Protein AF-A0A5C6ZMQ2-F1 (afdb_monomer)

Mean predicted aligned error: 4.42 Å

Foldseek 3Di:
DPQAADDEEEDDVVCLVVLLVDDDRNYAYEYACVVVLDPDDDVVVSLLSSLVRHAYEHEYQAQQLLDQDAGDPSVLLSVLVSCVRSVHPAYEYENAHQDDPPDGDSDRDDRAADPVSLVSSLVNLLVSCVSNVHAHAYEDAADQDDDDHPDDSQRSRVVSCVRNVHAHEYELQSLVQNCQNVVNDSVVVVVSHDPVRHPHYHFADWDADPPVVSVHTGPDRPDDGD

Radius of gyration: 17.6 Å; Cα contacts (8 Å, |Δi|>4): 394; chains: 1; bounding box: 46×37×46 Å

Sequence (226 aa):
MTRALGAGLGFKPEFAEDALAARDPGLWFEVHPENYLVAGGPRLALLETLRASHPLSLHGVSASLGGAAPPDADHLRRLAALVDRVAPALVSERPGWSRAGAAYAPDLLPVPRTTEALRGVVANVSRLQDALRRPVAIENPSHYLRLDHAWGEVDFLHELVRRSGCGLLVDVNNVFVSASNLGLDAAAWIDAIDGDAVMEIHVAGHRPDADPSTGLLIDSHDAPVA

Solvent-accessible surface area (backbone atoms only — not comparable to full-atom values): 12760 Å² total; per-residue (Å²): 131,85,75,65,81,59,65,66,43,80,63,53,79,92,47,44,68,59,64,68,66,61,77,63,86,30,48,31,34,33,37,55,48,78,86,52,68,58,99,64,56,72,71,43,53,48,50,51,55,42,45,75,78,29,54,30,32,34,46,37,74,68,61,17,30,50,24,95,60,75,54,55,66,68,57,47,52,42,50,28,53,49,45,71,71,57,61,48,78,43,41,35,34,42,51,32,33,26,61,62,91,91,47,72,39,91,59,71,49,84,71,56,43,32,77,67,48,50,56,42,30,31,54,29,50,39,54,50,26,62,59,57,71,44,75,38,21,42,38,57,73,64,45,90,71,93,72,82,56,81,44,58,68,61,62,47,53,53,54,40,29,73,73,46,64,35,37,24,26,47,34,53,41,25,43,46,34,22,15,68,54,66,74,50,62,44,65,65,52,60,74,63,50,62,70,90,46,49,76,43,75,45,80,37,12,58,40,72,41,93,57,72,90,73,70,36,55,39,93,62,68,79,42,70,70,121

pLDDT: mean 91.96, std 10.98, range [37.56, 98.56]

Secondary structure (DSSP, 8-state):
--PPP--EEE--GGGHHHHHH---TT-EEEE-GGGG-SS-SHHHHHHHHHHHHS-EEEEES-S-TTSSSPPPHHHHHHHHHHHHHH--SEEEE-----EETTEE-SS-PPPP--HHHHHHHHHHHHHHHHHHTS--EEEPPP--S----SS-HHHHHHHHHHHH--EEEEEHHHHHHHHHHHT--HHHHHHHS-GGGEEEEE----EE-SSTTS-PEE--S-S---

Structure (mmCIF, N/CA/C/O backbone):
data_AF-A0A5C6ZMQ2-F1
#
_entry.id   AF-A0A5C6ZMQ2-F1
#
loop_
_atom_site.group_PDB
_atom_site.id
_atom_site.type_symbol
_atom_site.label_atom_id
_atom_site.label_alt_id
_atom_site.label_comp_id
_atom_site.label_asym_id
_atom_site.label_entity_id
_atom_site.label_seq_id
_atom_site.pdbx_PDB_ins_code
_atom_site.Cartn_x
_atom_site.Cartn_y
_atom_site.Cartn_z
_atom_site.occupancy
_atom_site.B_iso_or_equiv
_atom_site.auth_seq_id
_atom_site.auth_comp_id
_atom_site.auth_asym_id
_atom_site.auth_atom_id
_atom_site.pdbx_PDB_model_num
ATOM 1 N N . MET A 1 1 ? -20.941 -7.181 14.973 1.00 37.56 1 MET A N 1
ATOM 2 C CA . MET A 1 1 ? -21.326 -7.138 13.548 1.00 37.56 1 MET A CA 1
ATOM 3 C C . MET A 1 1 ? -20.190 -6.467 12.803 1.00 37.56 1 MET A C 1
ATOM 5 O O . MET A 1 1 ? -19.941 -5.295 13.049 1.00 37.56 1 MET A O 1
ATOM 9 N N . THR A 1 2 ? -19.433 -7.207 11.999 1.00 49.84 2 THR A N 1
ATOM 10 C CA . THR A 1 2 ? -18.455 -6.620 11.077 1.00 49.84 2 THR A CA 1
ATOM 11 C C . THR A 1 2 ? -19.233 -5.806 10.045 1.00 49.84 2 THR A C 1
ATOM 13 O O . THR A 1 2 ? -20.049 -6.356 9.311 1.00 49.84 2 THR A O 1
ATOM 16 N N . ARG A 1 3 ? -19.070 -4.477 10.050 1.00 62.47 3 ARG A N 1
ATOM 17 C CA . ARG A 1 3 ? -19.570 -3.628 8.959 1.00 62.47 3 ARG A CA 1
ATOM 18 C C . ARG A 1 3 ? -18.860 -4.076 7.680 1.00 62.47 3 ARG A C 1
ATOM 20 O O . ARG A 1 3 ? -17.638 -4.198 7.698 1.00 62.47 3 ARG A O 1
ATOM 27 N N . ALA A 1 4 ? -19.612 -4.332 6.612 1.00 84.44 4 ALA A N 1
ATOM 28 C CA . ALA A 1 4 ? -19.021 -4.531 5.293 1.00 84.44 4 ALA A CA 1
ATOM 29 C C . ALA A 1 4 ? -18.260 -3.253 4.905 1.00 84.44 4 ALA A C 1
ATOM 31 O O . ALA A 1 4 ? -18.812 -2.157 5.041 1.00 84.44 4 ALA A O 1
ATOM 32 N N . LEU A 1 5 ? -16.996 -3.391 4.503 1.00 92.38 5 LEU A N 1
ATOM 33 C CA . LEU A 1 5 ? -16.210 -2.276 3.978 1.00 92.38 5 LEU A CA 1
ATOM 34 C C . LEU A 1 5 ? -16.750 -1.904 2.593 1.00 92.38 5 LEU A C 1
ATOM 36 O O . LEU A 1 5 ? -17.039 -2.786 1.786 1.00 92.38 5 LEU A O 1
ATOM 40 N N . GLY A 1 6 ? -16.922 -0.607 2.359 1.00 95.62 6 GLY A N 1
ATOM 41 C CA . GLY A 1 6 ? -17.258 -0.027 1.063 1.00 95.62 6 GLY A CA 1
ATOM 42 C C . GLY A 1 6 ? -16.087 0.806 0.551 1.00 95.62 6 GLY A C 1
ATOM 43 O O . GLY A 1 6 ? -14.955 0.331 0.517 1.00 95.62 6 GLY A O 1
ATOM 44 N N . ALA A 1 7 ? -16.351 2.062 0.194 1.00 95.75 7 ALA A N 1
ATOM 45 C CA . ALA A 1 7 ? -15.321 3.001 -0.240 1.00 95.75 7 ALA A CA 1
ATOM 46 C C . ALA A 1 7 ? -14.579 3.633 0.949 1.00 95.75 7 ALA A C 1
ATOM 48 O O . ALA A 1 7 ? -15.191 3.963 1.969 1.00 95.75 7 ALA A O 1
ATOM 49 N N . GLY A 1 8 ? -13.269 3.813 0.790 1.00 96.12 8 GLY A N 1
ATOM 50 C CA . GLY A 1 8 ? -12.405 4.469 1.765 1.00 96.12 8 GLY A CA 1
ATOM 51 C C . GLY A 1 8 ? -11.854 5.796 1.267 1.00 96.12 8 GLY A C 1
ATOM 52 O O . GLY A 1 8 ? -11.886 6.084 0.072 1.00 96.12 8 GLY A O 1
ATOM 53 N N . LEU A 1 9 ? -11.340 6.601 2.195 1.00 96.62 9 LEU A N 1
ATOM 54 C CA . LEU A 1 9 ? -10.632 7.846 1.899 1.00 96.62 9 LEU A CA 1
ATOM 55 C C . LEU A 1 9 ? -9.286 7.881 2.624 1.00 96.62 9 LEU A C 1
ATOM 57 O O . LEU A 1 9 ? -9.194 7.505 3.794 1.00 96.62 9 LEU A O 1
ATOM 61 N N . GLY A 1 10 ? -8.257 8.408 1.961 1.00 96.44 10 GLY A N 1
ATOM 62 C CA . GLY A 1 10 ? -6.998 8.746 2.618 1.00 96.44 10 GLY A CA 1
ATOM 63 C C . GLY A 1 10 ? -7.216 9.854 3.648 1.00 96.44 10 GLY A C 1
ATOM 64 O O . GLY A 1 10 ? -7.661 10.953 3.314 1.00 96.44 10 GLY A O 1
ATOM 65 N N . PHE A 1 11 ? -6.915 9.584 4.915 1.00 96.94 11 PHE A N 1
ATOM 66 C CA . PHE A 1 11 ? -7.134 10.539 5.992 1.00 96.94 11 PHE A CA 1
ATOM 67 C C . PHE A 1 11 ? -5.982 11.536 6.106 1.00 96.94 11 PHE A C 1
ATOM 69 O O . PHE A 1 11 ? -4.809 11.166 6.227 1.00 96.94 11 PHE A O 1
ATOM 76 N N . LYS A 1 12 ? -6.336 12.823 6.147 1.00 94.00 12 LYS A N 1
ATOM 77 C CA . LYS A 1 12 ? -5.424 13.919 6.480 1.00 94.00 12 LYS A CA 1
ATOM 78 C C . LYS A 1 12 ? -5.971 14.683 7.695 1.00 94.00 12 LYS A C 1
ATOM 80 O O . LYS A 1 12 ? -7.176 14.940 7.735 1.00 94.00 12 LYS A O 1
ATOM 85 N N . PRO A 1 13 ? -5.139 15.028 8.700 1.00 92.62 13 PRO A N 1
ATOM 86 C CA . PRO A 1 13 ? -5.609 15.655 9.938 1.00 92.62 13 PRO A CA 1
ATOM 87 C C . PRO A 1 13 ? -6.401 16.956 9.759 1.00 92.62 13 PRO A C 1
ATOM 89 O O . PRO A 1 13 ? -7.238 17.266 10.600 1.00 92.62 13 PRO A O 1
ATOM 92 N N . GLU A 1 14 ? -6.168 17.708 8.685 1.00 95.12 14 GLU A N 1
ATOM 93 C CA . GLU A 1 14 ? -6.929 18.914 8.341 1.00 95.12 14 GLU A CA 1
ATOM 94 C C . GLU A 1 14 ? -8.421 18.648 8.077 1.00 95.12 14 GLU A C 1
ATOM 96 O O . GLU A 1 14 ? -9.229 19.551 8.266 1.00 95.12 14 GLU A O 1
ATOM 101 N N . PHE A 1 15 ? -8.801 17.412 7.733 1.00 96.19 15 PHE A N 1
ATOM 102 C CA . PHE A 1 15 ? -10.192 16.984 7.531 1.00 96.19 15 PHE A CA 1
ATOM 103 C C . PHE A 1 15 ? -10.753 16.197 8.728 1.00 96.19 15 PHE A C 1
ATOM 105 O O . PHE A 1 15 ? -11.720 15.449 8.592 1.00 96.19 15 PHE A O 1
ATOM 112 N N . ALA A 1 16 ? -10.143 16.322 9.913 1.00 96.06 16 ALA A N 1
ATOM 113 C CA . ALA A 1 16 ? -10.535 15.562 11.100 1.00 96.06 16 ALA A CA 1
ATOM 114 C C . ALA A 1 16 ? -12.005 15.753 11.496 1.00 96.06 16 ALA A C 1
ATOM 116 O O . ALA A 1 16 ? -12.668 14.775 11.836 1.00 96.06 16 ALA A O 1
ATOM 117 N N . GLU A 1 17 ? -12.511 16.985 11.459 1.00 96.69 17 GLU A N 1
ATOM 118 C CA . GLU A 1 17 ? -13.893 17.280 11.851 1.00 96.69 17 GLU A CA 1
ATOM 119 C C . GLU A 1 17 ? -14.894 16.595 10.916 1.00 96.69 17 GLU A C 1
ATOM 121 O O . GLU A 1 17 ? -15.772 15.869 11.388 1.00 96.69 17 GLU A O 1
ATOM 126 N N . ASP A 1 18 ? -14.702 16.733 9.602 1.00 97.50 18 ASP A N 1
ATOM 127 C CA . ASP A 1 18 ? -15.548 16.100 8.587 1.00 97.50 18 ASP A CA 1
ATOM 128 C C . ASP A 1 18 ? -15.482 14.571 8.675 1.00 97.50 18 ASP A C 1
ATOM 130 O O . ASP A 1 18 ? -16.515 13.898 8.703 1.00 97.50 18 ASP A O 1
ATOM 134 N N . ALA A 1 19 ? -14.275 14.012 8.803 1.00 97.00 19 ALA A N 1
ATOM 135 C CA . ALA A 1 19 ? -14.073 12.573 8.933 1.00 97.00 19 ALA A CA 1
ATOM 136 C C . ALA A 1 19 ? -14.769 12.004 10.179 1.00 97.00 19 ALA A C 1
ATOM 138 O O . ALA A 1 19 ? -15.400 10.953 10.111 1.00 97.00 19 ALA A O 1
ATOM 139 N N . LEU A 1 20 ? -14.703 12.708 11.315 1.00 96.31 20 LEU A N 1
ATOM 140 C CA . LEU A 1 20 ? -15.367 12.303 12.557 1.00 96.31 20 LEU A CA 1
ATOM 141 C C . LEU A 1 20 ? -16.880 12.542 12.542 1.00 96.31 20 LEU A C 1
ATOM 143 O O . LEU A 1 20 ? -17.595 11.930 13.343 1.00 96.31 20 LEU A O 1
ATOM 147 N N . ALA A 1 21 ? -17.385 13.411 11.668 1.00 96.69 21 ALA A N 1
ATOM 148 C CA . ALA A 1 21 ? -18.810 13.670 11.488 1.00 96.69 21 ALA A CA 1
ATOM 149 C C . ALA A 1 21 ? -19.472 12.715 10.480 1.00 96.69 21 ALA A C 1
ATOM 151 O O . ALA A 1 21 ? -20.667 12.447 10.612 1.00 96.69 21 ALA A O 1
ATOM 152 N N . ALA A 1 22 ? -18.717 12.164 9.525 1.00 96.00 22 ALA A N 1
ATOM 153 C CA . ALA A 1 22 ? -19.224 11.298 8.462 1.00 96.00 22 ALA A CA 1
ATOM 154 C C . ALA A 1 22 ? -19.901 10.025 9.000 1.00 96.00 22 ALA A C 1
ATOM 156 O O . ALA A 1 22 ? -19.431 9.385 9.943 1.00 96.00 22 ALA A O 1
ATOM 157 N N . ARG A 1 23 ? -21.038 9.626 8.422 1.00 93.38 23 ARG A N 1
ATOM 158 C CA . ARG A 1 23 ? -21.810 8.449 8.883 1.00 93.38 23 ARG A CA 1
ATOM 159 C C . ARG A 1 23 ? -22.164 7.476 7.764 1.00 93.38 23 ARG A C 1
ATOM 161 O O . ARG A 1 23 ? -22.900 6.520 8.018 1.00 93.38 23 ARG A O 1
ATOM 168 N N . ASP A 1 24 ? -21.628 7.696 6.570 1.00 94.56 24 ASP A N 1
ATOM 169 C CA . ASP A 1 24 ? -21.909 6.908 5.378 1.00 94.56 24 ASP A CA 1
ATOM 170 C C . ASP A 1 24 ? -21.637 5.412 5.614 1.00 94.56 24 ASP A C 1
ATOM 172 O O . ASP A 1 24 ? -20.564 5.031 6.105 1.00 94.56 24 ASP A O 1
ATOM 176 N N . PRO A 1 25 ? -22.613 4.530 5.331 1.00 92.69 25 PRO A N 1
ATOM 177 C CA . PRO A 1 25 ? -22.430 3.096 5.495 1.00 92.69 25 PRO A CA 1
ATOM 178 C C . PRO A 1 25 ? -21.253 2.580 4.663 1.00 92.69 25 PRO A C 1
ATOM 180 O O . PRO A 1 25 ? -21.166 2.832 3.468 1.00 92.69 25 PRO A O 1
ATOM 183 N N . GLY A 1 26 ? -20.363 1.822 5.302 1.00 93.75 26 GLY A N 1
ATOM 184 C CA . GLY A 1 26 ? -19.198 1.234 4.641 1.00 93.75 26 GLY A CA 1
ATOM 185 C C . GLY A 1 26 ? -17.994 2.167 4.502 1.00 93.75 26 GLY A C 1
ATOM 186 O O . GLY A 1 26 ? -16.954 1.680 4.075 1.00 93.75 26 GLY A O 1
ATOM 187 N N . LEU A 1 27 ? -18.087 3.441 4.910 1.00 96.62 27 LEU A N 1
ATOM 188 C CA . LEU A 1 27 ? -16.953 4.368 4.902 1.00 96.62 27 LEU A CA 1
ATOM 189 C C . LEU A 1 27 ? -15.858 3.937 5.886 1.00 96.62 27 LEU A C 1
ATOM 191 O O . LEU A 1 27 ? -16.123 3.695 7.072 1.00 96.62 27 LEU A O 1
ATOM 195 N N . TRP A 1 28 ? -14.624 3.909 5.398 1.00 97.50 28 TRP A N 1
ATOM 196 C CA . TRP A 1 28 ? -13.409 3.667 6.173 1.00 97.50 28 TRP A CA 1
ATOM 197 C C . TRP A 1 28 ? -12.315 4.667 5.790 1.00 97.50 28 TRP A C 1
ATOM 199 O O . TRP A 1 28 ? -12.445 5.402 4.812 1.00 97.50 28 TRP A O 1
ATOM 209 N N . PHE A 1 29 ? -11.252 4.725 6.588 1.00 98.19 29 PHE A N 1
ATOM 210 C CA . PHE A 1 29 ? -10.153 5.658 6.354 1.00 98.19 29 PHE A CA 1
ATOM 211 C C . PHE A 1 29 ? -8.813 4.944 6.275 1.00 98.19 29 PHE A C 1
ATOM 213 O O . PHE A 1 29 ? -8.503 4.103 7.119 1.00 98.19 29 PHE A O 1
ATOM 220 N N . GLU A 1 30 ? -8.009 5.308 5.286 1.00 98.31 30 GLU A N 1
ATOM 221 C CA . GLU A 1 30 ? -6.622 4.876 5.184 1.00 98.31 30 GLU A CA 1
ATOM 222 C C . GLU A 1 30 ? -5.693 5.880 5.860 1.00 98.31 30 GLU A C 1
ATOM 224 O O . GLU A 1 30 ? -5.873 7.093 5.736 1.00 98.31 30 GLU A O 1
ATOM 229 N N . VAL A 1 31 ? -4.669 5.390 6.554 1.00 97.62 31 VAL A N 1
ATOM 230 C CA . VAL A 1 31 ? -3.573 6.221 7.054 1.00 97.62 31 VAL A CA 1
ATOM 231 C C . VAL A 1 31 ? -2.221 5.574 6.794 1.00 97.62 31 VAL A C 1
ATOM 233 O O . VAL A 1 31 ? -2.084 4.354 6.855 1.00 97.62 31 VAL A O 1
ATOM 236 N N . HIS A 1 32 ? -1.192 6.406 6.626 1.00 96.31 32 HIS A N 1
ATOM 237 C CA . HIS A 1 32 ? 0.191 5.935 6.656 1.00 96.31 32 HIS A CA 1
ATOM 238 C C . HIS A 1 32 ? 0.644 5.741 8.110 1.00 96.31 32 HIS A C 1
ATOM 240 O O . HIS A 1 32 ? 0.706 6.733 8.856 1.00 96.31 32 HIS A O 1
ATOM 246 N N . PRO A 1 33 ? 0.955 4.507 8.549 1.00 95.62 33 PRO A N 1
ATOM 247 C CA . PRO A 1 33 ? 1.298 4.209 9.934 1.00 95.62 33 PRO A CA 1
ATOM 248 C C . PRO A 1 33 ? 2.533 4.974 10.418 1.00 95.62 33 PRO A C 1
ATOM 250 O O . PRO A 1 33 ? 2.597 5.324 11.596 1.00 95.62 33 PRO A O 1
ATOM 253 N N . GLU A 1 34 ? 3.473 5.315 9.534 1.00 93.12 34 GLU A N 1
ATOM 254 C CA . GLU A 1 34 ? 4.703 6.063 9.826 1.00 93.12 34 GLU A CA 1
ATOM 255 C C . GLU A 1 34 ? 4.431 7.399 10.520 1.00 93.12 34 GLU A C 1
ATOM 257 O O . GLU A 1 34 ? 5.198 7.820 11.388 1.00 93.12 34 GLU A O 1
ATOM 262 N N . ASN A 1 35 ? 3.301 8.037 10.209 1.00 93.56 35 ASN A N 1
ATOM 263 C CA . ASN A 1 35 ? 2.893 9.283 10.850 1.00 93.56 35 ASN A CA 1
ATOM 264 C C . ASN A 1 35 ? 2.525 9.098 12.332 1.00 93.56 35 ASN A C 1
ATOM 266 O O . ASN A 1 35 ? 2.488 10.087 13.069 1.00 93.56 35 ASN A O 1
ATOM 270 N N . TYR A 1 36 ? 2.276 7.862 12.772 1.00 95.56 36 TYR A N 1
ATOM 271 C CA . TYR A 1 36 ? 1.713 7.501 14.074 1.00 95.56 36 TYR A CA 1
ATOM 272 C C . TYR A 1 36 ? 2.601 6.546 14.891 1.00 95.56 36 TYR A C 1
ATOM 274 O O . TYR A 1 36 ? 2.210 6.172 15.996 1.00 95.56 36 TYR A O 1
ATOM 282 N N . LEU A 1 37 ? 3.807 6.193 14.417 1.00 94.12 37 LEU A N 1
ATOM 283 C CA . LEU A 1 37 ? 4.786 5.360 15.144 1.00 94.12 37 LEU A CA 1
ATOM 284 C C . LEU A 1 37 ? 5.488 6.123 16.289 1.00 94.12 37 LEU A C 1
ATOM 286 O O . LEU A 1 37 ? 6.715 6.140 16.400 1.00 94.12 37 LEU A O 1
ATOM 290 N N . VAL A 1 38 ? 4.698 6.761 17.150 1.00 91.81 38 VAL A N 1
ATOM 291 C CA . VAL A 1 38 ? 5.122 7.571 18.299 1.00 91.81 38 VAL A CA 1
ATOM 292 C C . VAL A 1 38 ? 4.551 6.999 19.599 1.00 91.81 38 VAL A C 1
ATOM 294 O O . VAL A 1 38 ? 3.568 6.264 19.591 1.00 91.81 38 VAL A O 1
ATOM 297 N N . ALA A 1 39 ? 5.141 7.348 20.746 1.00 89.50 39 ALA A N 1
ATOM 298 C CA . ALA A 1 39 ? 4.687 6.838 22.046 1.00 89.50 39 ALA A CA 1
ATOM 299 C C . ALA A 1 39 ? 3.288 7.349 22.461 1.00 89.50 39 ALA A C 1
ATOM 301 O O . ALA A 1 39 ? 2.605 6.713 23.264 1.00 89.50 39 ALA A O 1
ATOM 302 N N . GLY A 1 40 ? 2.855 8.496 21.929 1.00 92.75 40 GLY A N 1
ATOM 303 C CA . GLY A 1 40 ? 1.580 9.125 22.262 1.00 92.75 40 GLY A CA 1
ATOM 304 C C . GLY A 1 40 ? 1.441 10.524 21.668 1.00 92.75 40 GLY A C 1
ATOM 305 O O . GLY A 1 40 ? 2.183 10.908 20.765 1.00 92.75 40 GLY A O 1
ATOM 306 N N . GLY A 1 41 ? 0.496 11.292 22.207 1.00 95.50 41 GLY A N 1
ATOM 307 C CA . GLY A 1 41 ? 0.254 12.683 21.831 1.00 95.50 41 GLY A CA 1
ATOM 308 C C . GLY A 1 41 ? -0.978 12.883 20.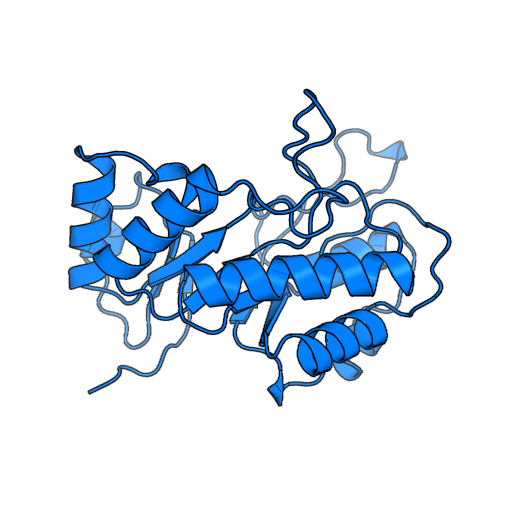940 1.00 95.50 41 GLY A C 1
ATOM 309 O O . GLY A 1 41 ? -1.659 11.916 20.589 1.00 95.50 41 GLY A O 1
ATOM 310 N N . PRO A 1 42 ? -1.272 14.143 20.568 1.00 94.81 42 PRO A N 1
ATOM 311 C CA . PRO A 1 42 ? -2.531 14.518 19.922 1.00 94.81 42 PRO A CA 1
ATOM 312 C C . PRO A 1 42 ? -2.812 13.761 18.624 1.00 94.81 42 PRO A C 1
ATOM 314 O O . PRO A 1 42 ? -3.947 13.382 18.361 1.00 94.81 42 PRO A O 1
ATOM 317 N N . ARG A 1 43 ? -1.771 13.482 17.833 1.00 92.50 43 ARG A N 1
ATOM 318 C CA . ARG A 1 43 ? -1.910 12.761 16.565 1.00 92.50 43 ARG A CA 1
ATOM 319 C C . ARG A 1 43 ? -2.378 11.317 16.768 1.00 92.50 43 ARG A C 1
ATOM 321 O O . ARG A 1 43 ? -3.252 10.857 16.040 1.00 92.50 43 ARG A O 1
ATOM 328 N N . LEU A 1 44 ? -1.823 10.616 17.759 1.00 95.94 44 LEU A N 1
ATOM 329 C CA . LEU A 1 44 ? -2.238 9.247 18.062 1.00 95.94 44 LEU A CA 1
ATOM 330 C C . LEU A 1 44 ? -3.635 9.221 18.696 1.00 95.94 44 LEU A C 1
ATOM 332 O O . LEU A 1 44 ? -4.450 8.393 18.310 1.00 95.94 44 LEU A O 1
ATOM 336 N N . ALA A 1 45 ? -3.945 10.178 19.576 1.00 96.31 45 ALA A N 1
ATOM 337 C CA . ALA A 1 45 ? -5.282 10.318 20.158 1.00 96.31 45 ALA A CA 1
ATOM 338 C C . ALA A 1 45 ? -6.362 10.589 19.091 1.00 96.31 45 ALA A C 1
ATOM 340 O O . ALA A 1 45 ? -7.462 10.036 19.155 1.00 96.31 45 ALA A O 1
ATOM 341 N N . LEU A 1 46 ? -6.043 11.399 18.075 1.00 96.56 46 LEU A N 1
ATOM 342 C CA . LEU A 1 46 ? -6.925 11.624 16.931 1.00 96.56 46 LEU A CA 1
ATOM 343 C C . LEU A 1 46 ? -7.161 10.329 16.145 1.00 96.56 46 LEU A C 1
ATOM 345 O O . LEU A 1 46 ? -8.304 10.026 15.814 1.00 96.56 46 LEU A O 1
ATOM 349 N N . LEU A 1 47 ? -6.113 9.538 15.898 1.00 97.75 47 LEU A N 1
ATOM 350 C CA . LEU A 1 47 ? -6.247 8.251 15.213 1.00 97.75 47 LEU A CA 1
ATOM 351 C C . LEU A 1 47 ? -7.135 7.272 15.993 1.00 97.75 47 LEU A C 1
ATOM 353 O O . LEU A 1 47 ? -7.986 6.614 15.403 1.00 97.75 47 LEU A O 1
ATOM 357 N N . GLU A 1 48 ? -6.972 7.197 17.315 1.00 96.88 48 GLU A N 1
ATOM 358 C CA . GLU A 1 48 ? -7.823 6.376 18.186 1.00 96.88 48 GLU A CA 1
ATOM 359 C C . GLU A 1 48 ? -9.286 6.833 18.143 1.00 96.88 48 GLU A C 1
ATOM 361 O O . GLU A 1 48 ? -10.197 6.007 18.074 1.00 96.88 48 GLU A O 1
ATOM 366 N N . THR A 1 49 ? -9.514 8.147 18.119 1.00 97.00 49 THR A N 1
ATOM 367 C CA . THR A 1 49 ? -10.857 8.731 18.000 1.00 97.00 49 THR A CA 1
ATOM 368 C C . THR A 1 49 ? -11.486 8.404 16.644 1.00 97.00 49 THR A C 1
ATOM 370 O O . THR A 1 49 ? -12.650 8.005 16.581 1.00 97.00 49 THR A O 1
ATOM 373 N N . LEU A 1 50 ? -10.711 8.502 15.559 1.00 97.19 50 LEU A N 1
ATOM 374 C CA . LEU A 1 50 ? -11.153 8.121 14.219 1.00 97.19 50 LEU A CA 1
ATOM 375 C C . LEU A 1 50 ? -11.496 6.628 14.167 1.00 97.19 50 LEU A C 1
ATOM 377 O O . LEU A 1 50 ? -12.581 6.261 13.716 1.00 97.19 50 LEU A O 1
ATOM 381 N N . ARG A 1 51 ? -10.623 5.777 14.721 1.00 96.81 51 ARG A N 1
ATOM 382 C CA . ARG A 1 51 ? -10.827 4.327 14.800 1.00 96.81 51 ARG A CA 1
ATOM 383 C C . ARG A 1 51 ? -12.081 3.939 15.577 1.00 96.81 51 ARG A C 1
ATOM 385 O O . ARG A 1 51 ? -12.713 2.930 15.258 1.00 96.81 51 ARG A O 1
ATOM 392 N N . ALA A 1 52 ? -12.435 4.691 16.616 1.00 95.62 52 ALA A N 1
ATOM 393 C CA . ALA A 1 52 ? -13.641 4.426 17.395 1.00 95.62 52 ALA A CA 1
ATOM 394 C C . ALA A 1 52 ? -14.923 4.583 16.555 1.00 95.62 52 ALA A C 1
ATOM 396 O O . ALA A 1 52 ? -15.911 3.896 16.816 1.00 95.62 52 ALA A O 1
ATOM 397 N N . SER A 1 53 ? -14.890 5.436 15.527 1.00 93.94 53 SER A N 1
ATOM 398 C CA . SER A 1 53 ? -16.036 5.740 14.660 1.00 93.94 53 SER A CA 1
ATOM 399 C C . SER A 1 53 ? -16.002 4.988 13.323 1.00 93.94 53 SER A C 1
ATOM 401 O O . SER A 1 53 ? -17.057 4.621 12.797 1.00 93.94 53 SER A O 1
ATOM 403 N N . HIS A 1 54 ? -14.806 4.714 12.793 1.00 96.62 54 HIS A N 1
ATOM 404 C CA . HIS A 1 54 ? -14.595 4.147 11.461 1.00 96.62 54 HIS A CA 1
ATOM 405 C C . HIS A 1 54 ? -13.573 3.003 11.470 1.00 96.62 54 HIS A C 1
ATOM 407 O O . HIS A 1 54 ? -12.595 3.046 12.221 1.00 96.62 54 HIS A O 1
ATOM 413 N N . PRO A 1 55 ? -13.748 1.973 10.621 1.00 97.19 55 PRO A N 1
ATOM 414 C CA . PRO A 1 55 ? -12.662 1.057 10.300 1.00 97.19 55 PRO A CA 1
ATOM 415 C C . PRO A 1 55 ? -11.473 1.821 9.708 1.00 97.19 55 PRO A C 1
ATOM 417 O O . PRO A 1 55 ? -11.656 2.830 9.025 1.00 97.19 55 PRO A O 1
ATOM 420 N N . LEU A 1 56 ? -10.268 1.310 9.957 1.00 97.94 56 LEU A N 1
ATOM 421 C CA . LEU A 1 56 ? -9.036 1.862 9.403 1.00 97.94 56 LEU A CA 1
ATOM 422 C C . LEU A 1 56 ? -8.341 0.857 8.484 1.00 97.94 56 LEU A C 1
ATOM 424 O O . LEU A 1 56 ? -8.323 -0.334 8.803 1.00 97.94 56 LEU A O 1
ATOM 428 N N . SER A 1 57 ? -7.725 1.352 7.415 1.00 98.12 57 SER A N 1
ATOM 429 C CA . SER A 1 57 ? -6.642 0.680 6.690 1.00 98.12 57 SER A CA 1
ATOM 430 C C . SER A 1 57 ? -5.318 1.333 7.090 1.00 98.12 57 SER A C 1
ATOM 432 O O . SER A 1 57 ? -5.246 2.558 7.228 1.00 98.12 57 SER A O 1
ATOM 434 N N . LEU A 1 58 ? -4.288 0.529 7.351 1.00 98.38 58 LEU A N 1
ATOM 435 C CA . LEU A 1 58 ? -2.923 1.032 7.516 1.00 98.38 58 LEU A CA 1
ATOM 436 C C . LEU A 1 58 ? -2.134 0.685 6.258 1.00 98.38 58 LEU A C 1
ATOM 438 O O . LEU A 1 58 ? -1.852 -0.491 6.044 1.00 98.38 58 LEU A O 1
ATOM 442 N N . HIS A 1 59 ? -1.751 1.696 5.487 1.00 97.38 59 HIS A N 1
ATOM 443 C CA . HIS A 1 59 ? -0.958 1.529 4.273 1.00 97.38 59 HIS A CA 1
ATOM 444 C C . HIS A 1 59 ? 0.457 2.065 4.494 1.00 97.38 59 HIS A C 1
ATOM 446 O O . HIS A 1 59 ? 0.660 3.278 4.578 1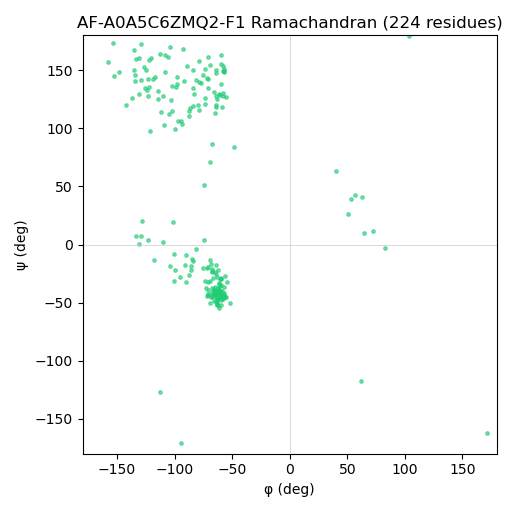.00 97.38 59 HIS A O 1
ATOM 452 N N . GLY A 1 60 ? 1.419 1.168 4.698 1.00 94.00 60 GLY A N 1
ATOM 453 C CA . GLY A 1 60 ? 2.810 1.522 4.969 1.00 94.00 60 GLY A CA 1
ATOM 454 C C . GLY A 1 60 ? 3.661 1.672 3.709 1.00 94.00 60 GLY A C 1
ATOM 455 O O . GLY A 1 60 ? 3.388 1.092 2.654 1.00 94.00 60 GLY A O 1
ATOM 456 N N . VAL A 1 61 ? 4.706 2.492 3.829 1.00 88.94 61 VAL A N 1
ATOM 457 C CA . VAL A 1 61 ? 5.573 2.885 2.702 1.00 88.94 61 VAL A CA 1
ATOM 458 C C . VAL A 1 61 ? 7.067 2.788 3.027 1.00 88.94 61 VAL A C 1
ATOM 460 O O . VAL A 1 61 ? 7.915 3.248 2.260 1.00 88.94 61 VAL A O 1
ATOM 463 N N . SER A 1 62 ? 7.417 2.242 4.192 1.00 84.12 62 SER A N 1
ATOM 464 C CA . SER A 1 62 ? 8.780 2.307 4.734 1.00 84.12 62 SER A CA 1
ATOM 465 C C . SER A 1 62 ? 9.356 0.977 5.219 1.00 84.12 62 SER A C 1
ATOM 467 O O . SER A 1 62 ? 10.514 0.943 5.652 1.00 84.12 62 SER A O 1
ATOM 469 N N . ALA A 1 63 ? 8.618 -0.135 5.112 1.00 85.88 63 ALA A N 1
ATOM 470 C CA . ALA A 1 63 ? 9.112 -1.439 5.563 1.00 85.88 63 ALA A CA 1
ATOM 471 C C . ALA A 1 63 ? 10.250 -1.986 4.679 1.00 85.88 63 ALA A C 1
ATOM 473 O O . ALA A 1 63 ? 10.966 -2.907 5.083 1.00 85.88 63 ALA A O 1
ATOM 474 N N . SER A 1 64 ? 10.456 -1.391 3.496 1.00 85.31 64 SER A N 1
ATOM 475 C CA . SER A 1 64 ? 11.539 -1.703 2.562 1.00 85.31 64 SER A CA 1
ATOM 476 C C . SER A 1 64 ? 11.565 -3.183 2.136 1.00 85.31 64 SER A C 1
ATOM 478 O O . SER A 1 64 ? 12.633 -3.806 2.092 1.00 85.31 64 SER A O 1
ATOM 480 N N . LEU A 1 65 ? 10.401 -3.768 1.840 1.00 89.38 65 LEU A N 1
ATOM 481 C CA . LEU A 1 65 ? 10.252 -5.214 1.628 1.00 89.38 65 LEU A CA 1
ATOM 482 C C . LEU A 1 65 ? 11.014 -5.751 0.405 1.00 89.38 65 LEU A C 1
ATOM 484 O O . LEU A 1 65 ? 11.383 -6.926 0.396 1.00 89.38 65 LEU A O 1
ATOM 488 N N . GLY A 1 66 ? 11.302 -4.905 -0.587 1.00 87.69 66 GLY A N 1
ATOM 489 C CA . GLY A 1 66 ? 12.128 -5.233 -1.755 1.00 87.69 66 GLY A CA 1
ATOM 490 C C . GLY A 1 66 ? 13.634 -5.151 -1.523 1.00 87.69 66 GLY A C 1
ATOM 491 O O . GLY A 1 66 ? 14.412 -5.481 -2.417 1.00 87.69 66 GLY A O 1
ATOM 492 N N . GLY A 1 67 ? 14.066 -4.716 -0.338 1.00 84.38 67 GLY A N 1
ATOM 493 C CA . GLY A 1 67 ? 15.478 -4.620 0.015 1.00 84.38 67 GLY A CA 1
ATOM 494 C C . GLY A 1 67 ? 16.132 -5.983 0.269 1.00 84.38 67 GLY A C 1
ATOM 495 O O . GLY A 1 67 ? 15.504 -6.927 0.746 1.00 84.38 67 GLY A O 1
ATOM 496 N N . ALA A 1 68 ? 17.441 -6.069 0.010 1.00 84.19 68 ALA A N 1
ATOM 497 C CA . ALA A 1 68 ? 18.235 -7.272 0.287 1.00 84.19 68 ALA A CA 1
ATOM 498 C C . ALA A 1 68 ? 18.371 -7.578 1.793 1.00 84.19 68 ALA A C 1
ATOM 500 O O . ALA A 1 68 ? 18.541 -8.732 2.189 1.00 84.19 68 ALA A O 1
ATOM 501 N N . ALA A 1 69 ? 18.319 -6.543 2.638 1.00 87.56 69 ALA A N 1
ATOM 502 C CA . ALA A 1 69 ? 18.334 -6.693 4.087 1.00 87.56 69 ALA A CA 1
ATOM 503 C C . ALA A 1 69 ? 16.918 -6.982 4.624 1.00 87.56 69 ALA A C 1
ATOM 505 O O . ALA A 1 69 ? 15.943 -6.490 4.056 1.00 87.56 69 ALA A O 1
ATOM 506 N N . PRO A 1 70 ? 16.788 -7.723 5.740 1.00 91.94 70 PRO A N 1
ATOM 507 C CA . PRO A 1 70 ? 15.508 -7.870 6.427 1.00 91.94 70 PRO A CA 1
ATOM 508 C C . PRO A 1 70 ? 14.920 -6.512 6.859 1.00 91.94 70 PRO A C 1
ATOM 510 O O . PRO A 1 70 ? 15.697 -5.586 7.131 1.00 91.94 70 PRO A O 1
ATOM 513 N N . PRO A 1 71 ? 13.583 -6.400 7.006 1.00 92.25 71 PRO A N 1
ATOM 514 C CA . PRO A 1 71 ? 12.954 -5.202 7.545 1.00 92.25 71 PRO A CA 1
ATOM 515 C C . PRO A 1 71 ? 13.488 -4.875 8.941 1.00 92.25 71 PRO A C 1
ATOM 517 O O . PRO A 1 71 ? 13.859 -5.759 9.718 1.00 92.25 71 PRO A O 1
ATOM 520 N N . ASP A 1 72 ? 13.525 -3.586 9.258 1.00 91.81 72 ASP A N 1
ATOM 521 C CA . ASP A 1 72 ? 14.048 -3.091 10.526 1.00 91.81 72 ASP A CA 1
ATOM 522 C C . ASP A 1 72 ? 13.195 -3.592 11.706 1.00 91.81 72 ASP A C 1
ATOM 524 O O . ASP A 1 72 ? 12.003 -3.299 11.801 1.00 91.81 72 ASP A O 1
ATOM 528 N N . ALA A 1 73 ? 13.798 -4.364 12.614 1.00 94.38 73 ALA A N 1
ATOM 529 C CA . ALA A 1 73 ? 13.070 -5.015 13.706 1.00 94.38 73 ALA A CA 1
ATOM 530 C C . ALA A 1 73 ? 12.394 -4.010 14.655 1.00 94.38 73 ALA A C 1
ATOM 532 O O . ALA A 1 73 ? 11.310 -4.271 15.179 1.00 94.38 73 ALA A O 1
ATOM 533 N N . ASP A 1 74 ? 13.008 -2.842 14.856 1.00 94.06 74 ASP A N 1
ATOM 534 C CA . ASP A 1 74 ? 12.448 -1.781 15.685 1.00 94.06 74 ASP A CA 1
ATOM 535 C C . ASP A 1 74 ? 11.266 -1.090 15.002 1.00 94.06 74 ASP A C 1
ATOM 537 O O . ASP A 1 74 ? 10.283 -0.754 15.669 1.00 94.06 74 ASP A O 1
ATOM 541 N N . HIS A 1 75 ? 11.330 -0.904 13.680 1.00 93.62 75 HIS A N 1
ATOM 542 C CA . HIS A 1 75 ? 10.176 -0.487 12.886 1.00 93.62 75 HIS A CA 1
ATOM 543 C C . HIS A 1 75 ? 9.031 -1.504 12.995 1.00 93.62 75 HIS A C 1
ATOM 545 O O . HIS A 1 75 ? 7.932 -1.113 13.392 1.00 93.62 75 HIS A O 1
ATOM 551 N N . LEU A 1 76 ? 9.287 -2.799 12.756 1.00 96.31 76 LEU A N 1
ATOM 552 C CA . LEU A 1 76 ? 8.260 -3.847 12.851 1.00 96.31 76 LEU A CA 1
ATOM 553 C C . LEU A 1 76 ? 7.600 -3.884 14.233 1.00 96.31 76 LEU A C 1
ATOM 555 O O . LEU A 1 76 ? 6.381 -3.979 14.333 1.00 96.31 76 LEU A O 1
ATOM 559 N N . ARG A 1 77 ? 8.381 -3.740 15.309 1.00 96.88 77 ARG A N 1
ATOM 560 C CA . ARG A 1 77 ? 7.857 -3.680 16.680 1.00 96.88 77 ARG A CA 1
ATOM 561 C C . ARG A 1 77 ? 6.928 -2.483 16.896 1.00 96.88 77 ARG A C 1
ATOM 563 O O . ARG A 1 77 ? 5.902 -2.622 17.560 1.00 96.88 77 ARG A O 1
ATOM 570 N N . ARG A 1 78 ? 7.280 -1.300 16.378 1.00 97.06 78 ARG A N 1
ATOM 571 C CA . ARG A 1 78 ? 6.419 -0.106 16.478 1.00 97.06 78 ARG A CA 1
ATOM 572 C C . ARG A 1 78 ? 5.147 -0.264 15.648 1.00 97.06 78 ARG A C 1
ATOM 574 O O . ARG A 1 78 ? 4.080 0.105 16.132 1.00 97.06 78 ARG A O 1
ATOM 581 N N . LEU A 1 79 ? 5.252 -0.829 14.445 1.00 97.62 79 LEU A N 1
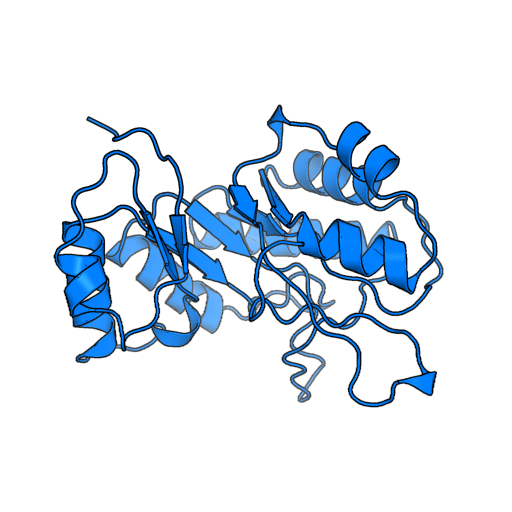ATOM 582 C CA . LEU A 1 79 ? 4.102 -1.094 13.583 1.00 97.62 79 LEU A CA 1
ATOM 583 C C . LEU A 1 79 ? 3.157 -2.120 14.218 1.00 97.62 79 LEU A C 1
ATOM 585 O O . LEU A 1 79 ? 1.961 -1.866 14.291 1.00 97.62 79 LEU A O 1
ATOM 589 N N . ALA A 1 80 ? 3.688 -3.217 14.764 1.00 98.12 80 ALA A N 1
ATOM 590 C CA . ALA A 1 80 ? 2.912 -4.214 15.500 1.00 98.12 80 ALA A CA 1
ATOM 591 C C . ALA A 1 80 ? 2.165 -3.589 16.685 1.00 98.12 80 ALA A C 1
ATOM 593 O O . ALA A 1 80 ? 0.967 -3.805 16.839 1.00 98.12 80 ALA A O 1
ATOM 594 N N . ALA A 1 81 ? 2.834 -2.735 17.467 1.00 97.62 81 ALA A N 1
ATOM 595 C CA . ALA A 1 81 ? 2.192 -2.022 18.569 1.00 97.62 81 ALA A CA 1
ATOM 596 C C . ALA A 1 81 ? 1.062 -1.092 18.094 1.00 97.62 81 ALA A C 1
ATOM 598 O O . ALA A 1 81 ? 0.033 -0.992 18.762 1.00 97.62 81 ALA A O 1
ATOM 599 N N . LEU A 1 82 ? 1.226 -0.421 16.948 1.00 98.12 82 LEU A N 1
ATOM 600 C CA . LEU A 1 82 ? 0.164 0.396 16.358 1.00 98.12 82 LEU A CA 1
ATOM 601 C C . LEU A 1 82 ? -1.002 -0.474 15.868 1.00 98.12 82 LEU A C 1
ATOM 603 O O . LEU A 1 82 ? -2.150 -0.154 16.165 1.00 98.12 82 LEU A O 1
ATOM 607 N N . VAL A 1 83 ? -0.720 -1.583 15.176 1.00 98.12 83 VAL A N 1
ATOM 608 C CA . VAL A 1 83 ? -1.722 -2.554 14.705 1.00 98.12 83 VAL A CA 1
ATOM 609 C C . VAL A 1 83 ? -2.524 -3.126 15.871 1.00 98.12 83 VAL A C 1
ATOM 611 O O . VAL A 1 83 ? -3.751 -3.143 15.796 1.00 98.12 83 VAL A O 1
ATOM 614 N N . ASP A 1 84 ? -1.869 -3.533 16.960 1.00 97.56 84 ASP A N 1
ATOM 615 C CA . ASP A 1 84 ? -2.539 -4.023 18.170 1.00 97.56 84 ASP A CA 1
ATOM 616 C C . ASP A 1 84 ? -3.413 -2.928 18.807 1.00 97.56 84 ASP A C 1
ATOM 618 O O . ASP A 1 84 ? -4.515 -3.199 19.286 1.00 97.56 84 ASP A O 1
ATOM 622 N N . ARG A 1 85 ? -2.944 -1.675 18.785 1.00 96.75 85 ARG A N 1
ATOM 623 C CA . ARG A 1 85 ? -3.632 -0.531 19.394 1.00 96.75 85 ARG A CA 1
ATOM 624 C C . ARG A 1 85 ? -4.880 -0.102 18.631 1.00 96.75 85 ARG A C 1
ATOM 626 O O . ARG A 1 85 ? -5.897 0.183 19.256 1.00 96.75 85 ARG A O 1
ATOM 633 N N . VAL A 1 86 ? -4.806 -0.028 17.302 1.00 97.12 86 VAL A N 1
ATOM 634 C CA . VAL A 1 86 ? -5.921 0.463 16.476 1.00 97.12 86 VAL A CA 1
ATOM 635 C C . VAL A 1 86 ? -6.723 -0.656 15.829 1.00 97.12 86 VAL A C 1
ATOM 637 O O . VAL A 1 86 ? -7.769 -0.368 15.265 1.00 97.12 86 VAL A O 1
ATOM 640 N N . ALA A 1 87 ? -6.286 -1.916 15.901 1.00 97.31 87 ALA A N 1
ATOM 641 C CA . ALA A 1 87 ? -6.977 -3.075 15.330 1.00 97.31 87 ALA A CA 1
ATOM 642 C C . ALA A 1 87 ? -7.587 -2.768 13.941 1.00 97.31 87 ALA A C 1
ATOM 644 O O . ALA A 1 87 ? -8.824 -2.724 13.811 1.00 97.31 87 ALA A O 1
ATOM 645 N N . PRO A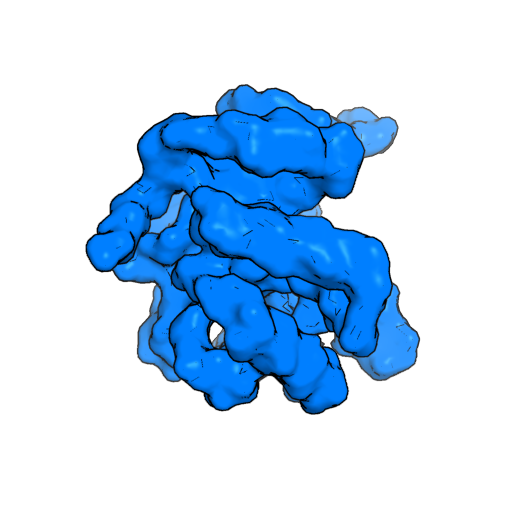 1 88 ? -6.747 -2.450 12.933 1.00 97.56 88 PRO A N 1
ATOM 646 C CA . PRO A 1 88 ? -7.215 -1.997 11.631 1.00 97.56 88 PRO A CA 1
ATOM 647 C C . PRO A 1 88 ? -7.897 -3.139 10.874 1.00 97.56 88 PRO A C 1
ATOM 649 O O . PRO A 1 88 ? -7.617 -4.321 11.107 1.00 97.56 88 PRO A O 1
ATOM 652 N N . ALA A 1 89 ? -8.800 -2.787 9.966 1.00 97.00 89 ALA A N 1
ATOM 653 C CA . ALA A 1 89 ? -9.475 -3.744 9.104 1.00 97.00 89 ALA A CA 1
ATOM 654 C C . ALA A 1 89 ? -8.510 -4.311 8.054 1.00 97.00 89 ALA A C 1
ATOM 656 O O . ALA A 1 89 ? -8.457 -5.527 7.881 1.00 97.00 89 ALA A O 1
ATOM 657 N N . LEU A 1 90 ? -7.689 -3.448 7.455 1.00 97.19 90 LEU A N 1
ATOM 658 C CA . LEU A 1 90 ? -6.705 -3.792 6.431 1.00 97.19 90 LEU A CA 1
ATOM 659 C C . LEU A 1 90 ? -5.312 -3.311 6.847 1.00 97.19 90 LEU A C 1
ATOM 661 O O . LEU A 1 90 ? -5.169 -2.352 7.610 1.00 97.19 90 LEU A O 1
ATOM 665 N N . VAL A 1 91 ? -4.291 -4.028 6.386 1.00 98.31 91 VAL A N 1
ATOM 666 C CA . VAL A 1 91 ? -2.894 -3.602 6.470 1.00 98.31 91 VAL A CA 1
ATOM 667 C C . VAL A 1 91 ? -2.254 -3.913 5.131 1.00 98.31 91 VAL A C 1
ATOM 669 O O . VAL A 1 91 ? -2.314 -5.059 4.683 1.00 98.31 91 VAL A O 1
ATOM 672 N N . SER A 1 92 ? -1.646 -2.913 4.516 1.00 98.00 92 SER A N 1
ATOM 673 C CA . SER A 1 92 ? -0.969 -3.021 3.234 1.00 98.00 92 SER A CA 1
ATOM 674 C C . SER A 1 92 ? 0.400 -2.349 3.286 1.00 98.00 92 SER A C 1
ATOM 676 O O . SER A 1 92 ? 0.679 -1.553 4.184 1.00 98.00 92 SER A O 1
ATOM 678 N N . GLU A 1 93 ? 1.285 -2.718 2.365 1.00 93.88 93 GLU A N 1
ATOM 679 C CA . GLU A 1 93 ? 2.644 -2.183 2.301 1.00 93.88 93 GLU A CA 1
ATOM 680 C C . GLU A 1 93 ? 3.150 -2.130 0.856 1.00 93.88 93 GLU A C 1
ATOM 682 O O . GLU A 1 93 ? 2.844 -3.005 0.036 1.00 93.88 93 GLU A O 1
ATOM 687 N N . ARG A 1 94 ? 3.995 -1.140 0.558 1.00 88.81 94 ARG A N 1
ATOM 688 C CA . ARG A 1 94 ? 4.725 -1.074 -0.712 1.00 88.81 94 ARG A CA 1
ATOM 689 C C . ARG A 1 94 ? 5.918 -2.041 -0.742 1.00 88.81 94 ARG A C 1
ATOM 691 O O . ARG A 1 94 ? 6.710 -2.100 0.200 1.00 88.81 94 ARG A O 1
ATOM 698 N N . PRO A 1 95 ? 6.169 -2.736 -1.867 1.00 70.81 95 PRO A N 1
ATOM 699 C CA . PRO A 1 95 ? 7.333 -3.609 -2.022 1.00 70.81 95 PRO A CA 1
ATOM 700 C C . PRO A 1 95 ? 8.648 -2.836 -2.232 1.00 70.81 95 PRO A C 1
ATOM 702 O O . PRO A 1 95 ? 9.678 -3.457 -2.478 1.00 70.81 95 PRO A O 1
ATOM 705 N N . GLY A 1 96 ? 8.634 -1.500 -2.173 1.00 66.56 96 GLY A N 1
ATOM 706 C CA . GLY A 1 96 ? 9.769 -0.639 -2.503 1.00 66.56 96 GLY A CA 1
ATOM 707 C C . GLY A 1 96 ? 11.021 -0.877 -1.654 1.00 66.56 96 GLY A C 1
ATOM 708 O O . GLY A 1 96 ? 10.991 -1.494 -0.587 1.00 66.56 96 GLY A O 1
ATOM 709 N N . TRP A 1 97 ? 12.152 -0.374 -2.148 1.00 59.88 97 TRP A N 1
ATOM 710 C CA . TRP A 1 97 ? 13.424 -0.377 -1.434 1.00 59.88 97 TRP A CA 1
ATOM 711 C C . TRP A 1 97 ? 13.671 0.990 -0.795 1.00 59.88 97 TRP A C 1
ATOM 713 O O . TRP A 1 97 ? 14.135 1.911 -1.461 1.00 59.88 97 TRP A O 1
ATOM 723 N N . SER A 1 98 ? 13.391 1.117 0.504 1.00 57.66 98 SER A N 1
ATOM 724 C CA . SER A 1 98 ? 13.541 2.400 1.199 1.00 57.66 98 SER A CA 1
ATOM 725 C C . SER A 1 98 ? 14.927 2.597 1.819 1.00 57.66 98 SER A C 1
ATOM 727 O O . SER A 1 98 ? 15.281 3.724 2.148 1.00 57.66 98 SER A O 1
ATOM 729 N N . ARG A 1 99 ? 15.740 1.537 2.010 1.00 59.28 99 ARG A N 1
ATOM 730 C CA . ARG A 1 99 ? 17.041 1.643 2.711 1.00 59.28 99 ARG A CA 1
ATOM 731 C C . ARG A 1 99 ? 18.169 0.772 2.139 1.00 59.28 99 ARG A C 1
ATOM 733 O O . ARG A 1 99 ? 18.104 -0.455 2.199 1.00 59.28 99 ARG A O 1
ATOM 740 N N . ALA A 1 100 ? 19.265 1.402 1.710 1.00 59.91 100 ALA A N 1
ATOM 741 C CA . ALA A 1 100 ? 20.491 0.775 1.200 1.00 59.91 100 ALA A CA 1
ATOM 742 C C . ALA A 1 100 ? 21.714 1.192 2.041 1.00 59.91 100 ALA A C 1
ATOM 744 O O . ALA A 1 100 ? 22.281 2.269 1.851 1.00 59.91 100 ALA A O 1
ATOM 745 N N . GLY A 1 101 ? 22.133 0.365 3.004 1.00 61.22 101 GLY A N 1
ATOM 746 C CA . GLY A 1 101 ? 23.175 0.770 3.956 1.00 61.22 101 GLY A CA 1
ATOM 747 C C . GLY A 1 101 ? 22.724 1.983 4.782 1.00 61.22 101 GLY A C 1
ATOM 748 O O . GLY A 1 101 ? 21.740 1.887 5.511 1.00 61.22 101 GLY A O 1
ATOM 749 N N . ALA A 1 102 ? 23.428 3.115 4.663 1.00 57.19 102 ALA A N 1
ATOM 750 C CA . ALA A 1 102 ? 23.061 4.379 5.318 1.00 57.19 102 ALA A CA 1
ATOM 751 C C . ALA A 1 102 ? 22.134 5.278 4.474 1.00 57.19 102 ALA A C 1
ATOM 753 O O . ALA A 1 102 ? 21.643 6.284 4.982 1.00 57.19 102 ALA A O 1
ATOM 754 N N . ALA A 1 103 ? 21.904 4.949 3.198 1.00 55.09 103 ALA A N 1
ATOM 755 C CA . ALA A 1 103 ? 21.047 5.736 2.319 1.00 55.09 103 ALA A CA 1
ATOM 756 C C . ALA A 1 103 ? 19.573 5.355 2.512 1.00 55.09 103 ALA A C 1
ATOM 758 O O . ALA A 1 103 ? 19.242 4.167 2.553 1.00 55.09 103 ALA A O 1
ATOM 759 N N . TYR A 1 104 ? 18.705 6.365 2.603 1.00 59.47 104 TYR A N 1
ATOM 760 C CA . TYR A 1 104 ? 17.252 6.213 2.596 1.00 59.47 104 TYR A CA 1
ATOM 761 C C . TYR A 1 104 ? 16.689 6.859 1.330 1.00 59.47 104 TYR A C 1
ATOM 763 O O . TYR A 1 104 ? 16.959 8.034 1.078 1.00 59.47 104 TYR A O 1
ATOM 771 N N . ALA A 1 105 ? 15.930 6.098 0.547 1.00 59.62 105 ALA A N 1
ATOM 772 C CA . ALA A 1 105 ? 15.194 6.599 -0.604 1.00 59.62 105 ALA A CA 1
ATOM 773 C C . ALA A 1 105 ? 13.698 6.512 -0.266 1.00 59.62 105 ALA A C 1
ATOM 775 O O . ALA A 1 105 ? 13.200 5.408 -0.065 1.00 59.62 105 ALA A O 1
ATOM 776 N N . PRO A 1 106 ? 12.980 7.642 -0.138 1.00 48.59 106 PRO A N 1
ATOM 777 C CA . PRO A 1 106 ? 11.543 7.607 0.122 1.00 48.59 106 PRO A CA 1
ATOM 778 C C . PRO A 1 106 ? 10.754 7.047 -1.069 1.00 48.59 106 PRO A C 1
ATOM 780 O O . PRO A 1 106 ? 9.649 6.559 -0.863 1.00 48.59 106 PRO A O 1
ATOM 783 N N . ASP A 1 107 ? 11.341 7.083 -2.273 1.00 52.66 107 ASP A N 1
ATOM 784 C CA . ASP A 1 107 ? 10.697 6.675 -3.517 1.00 52.66 107 ASP A CA 1
ATOM 785 C C . ASP A 1 107 ? 11.223 5.360 -4.094 1.00 52.66 107 ASP A C 1
ATOM 787 O O . ASP A 1 107 ? 12.396 4.994 -3.973 1.00 52.66 107 ASP A O 1
ATOM 791 N N . LEU A 1 108 ? 10.275 4.686 -4.748 1.00 58.00 108 LEU A N 1
ATOM 792 C CA . LEU A 1 108 ? 10.290 3.373 -5.384 1.00 58.00 108 LEU A CA 1
ATOM 793 C C . LEU A 1 108 ? 11.499 3.160 -6.307 1.00 58.00 108 LEU A C 1
ATOM 795 O O . LEU A 1 108 ? 11.403 3.284 -7.529 1.00 58.00 108 LEU A O 1
ATOM 799 N N . LEU A 1 109 ? 12.640 2.757 -5.747 1.00 65.94 109 LEU A N 1
ATOM 800 C CA . LEU A 1 109 ? 13.675 2.151 -6.577 1.00 65.94 109 LEU A CA 1
ATOM 801 C C . LEU A 1 109 ? 13.108 0.853 -7.174 1.00 65.94 109 LEU A C 1
ATOM 803 O O . LEU A 1 109 ? 12.631 -0.003 -6.419 1.00 65.94 109 LEU A O 1
ATOM 807 N N . PRO A 1 110 ? 13.135 0.697 -8.509 1.00 70.38 110 PRO A N 1
ATOM 808 C CA . PRO A 1 110 ? 12.521 -0.446 -9.158 1.00 70.38 110 PRO A CA 1
ATOM 809 C C . PRO A 1 110 ? 13.230 -1.730 -8.722 1.00 70.38 110 PRO A C 1
ATOM 811 O O . PRO A 1 110 ? 14.454 -1.843 -8.803 1.00 70.38 110 PRO A O 1
ATOM 814 N N . VAL A 1 111 ? 12.452 -2.706 -8.255 1.00 76.81 111 VAL A N 1
ATOM 815 C CA . VAL A 1 111 ? 12.959 -4.027 -7.875 1.00 76.81 111 VAL A CA 1
ATOM 816 C C . VAL A 1 111 ? 12.991 -4.897 -9.132 1.00 76.81 111 VAL A C 1
ATOM 818 O O . VAL A 1 111 ? 11.934 -5.163 -9.715 1.00 76.81 111 VAL A O 1
ATOM 821 N N . PRO A 1 112 ? 14.165 -5.380 -9.581 1.00 87.31 112 PRO A N 1
ATOM 822 C CA . PRO A 1 112 ? 14.212 -6.341 -10.671 1.00 87.31 112 PRO A CA 1
ATOM 823 C C . PRO A 1 112 ? 13.410 -7.589 -10.290 1.00 87.31 112 PRO A C 1
ATOM 825 O O . PRO A 1 112 ? 13.747 -8.280 -9.330 1.00 87.31 112 PRO A O 1
ATOM 828 N N . ARG A 1 113 ? 12.355 -7.898 -11.051 1.00 92.75 113 ARG A N 1
ATOM 829 C CA . ARG A 1 113 ? 11.539 -9.113 -10.901 1.00 92.75 113 ARG A CA 1
ATOM 830 C C . ARG A 1 113 ? 12.315 -10.374 -11.301 1.00 92.75 113 ARG A C 1
ATOM 832 O O . ARG A 1 113 ? 12.087 -10.967 -12.353 1.00 92.75 113 ARG A O 1
ATOM 839 N N . THR A 1 114 ? 13.284 -10.759 -10.476 1.00 95.19 114 THR A N 1
ATOM 840 C CA . THR A 1 114 ? 14.073 -11.991 -10.600 1.00 95.19 114 THR A CA 1
ATOM 841 C C . THR A 1 114 ? 13.636 -13.016 -9.558 1.00 95.19 114 THR A C 1
ATOM 843 O O . THR A 1 114 ? 13.061 -12.676 -8.525 1.00 95.19 114 THR A O 1
ATOM 846 N N . THR A 1 115 ? 13.965 -14.290 -9.777 1.00 96.44 115 THR A N 1
ATOM 847 C CA . THR A 1 115 ? 13.712 -15.352 -8.787 1.00 96.44 115 THR A CA 1
ATOM 848 C C . THR A 1 115 ? 14.452 -15.107 -7.466 1.00 96.44 115 THR A C 1
ATOM 850 O O . THR A 1 115 ? 13.993 -15.526 -6.404 1.00 96.44 115 THR A O 1
ATOM 853 N N . GLU A 1 116 ? 15.604 -14.433 -7.501 1.00 94.38 116 GLU A N 1
ATOM 854 C CA . GLU A 1 116 ? 16.328 -14.046 -6.290 1.00 94.38 116 GLU A CA 1
ATOM 855 C C . GLU A 1 116 ? 15.587 -12.960 -5.512 1.00 94.38 116 GLU A C 1
ATOM 857 O O . GLU A 1 116 ? 15.329 -13.156 -4.323 1.00 94.38 116 GLU A O 1
ATOM 862 N N . ALA A 1 117 ? 15.176 -11.883 -6.188 1.00 92.38 117 ALA A N 1
ATOM 863 C CA . ALA A 1 117 ? 14.391 -10.816 -5.577 1.00 92.38 117 ALA A CA 1
ATOM 864 C C . ALA A 1 117 ? 13.083 -11.362 -4.993 1.00 92.38 117 ALA A C 1
ATOM 866 O O . ALA A 1 117 ? 12.761 -11.076 -3.844 1.00 92.38 117 ALA A O 1
ATOM 867 N N . LEU A 1 118 ? 12.393 -12.243 -5.723 1.00 95.56 118 LEU A N 1
ATOM 868 C CA . LEU A 1 118 ? 11.176 -12.898 -5.249 1.00 95.56 118 LEU A CA 1
ATOM 869 C C . LEU A 1 118 ? 11.390 -13.648 -3.929 1.00 95.56 118 LEU A C 1
ATOM 871 O O . LEU A 1 118 ? 10.593 -13.510 -3.007 1.00 95.56 118 LEU A O 1
ATOM 875 N N . ARG A 1 119 ? 12.480 -14.420 -3.798 1.00 96.25 119 ARG A N 1
ATOM 876 C CA . ARG A 1 119 ? 12.805 -15.110 -2.534 1.00 96.25 119 ARG A CA 1
ATOM 877 C C . ARG A 1 119 ? 13.028 -14.124 -1.387 1.00 96.25 119 ARG A C 1
ATOM 879 O O . ARG A 1 119 ? 12.578 -14.394 -0.275 1.00 96.25 119 ARG A O 1
ATOM 886 N N . GLY A 1 120 ? 13.712 -13.010 -1.651 1.00 94.88 120 GLY A N 1
ATOM 887 C CA . GLY A 1 120 ? 13.942 -11.950 -0.669 1.00 94.88 120 GLY A CA 1
ATOM 888 C C . GLY A 1 120 ? 12.639 -11.297 -0.210 1.00 94.88 120 GLY A C 1
ATOM 889 O O . GLY A 1 120 ? 12.357 -11.270 0.988 1.00 94.88 120 GLY A O 1
ATOM 890 N N . VAL A 1 121 ? 11.808 -10.869 -1.164 1.00 94.94 121 VAL A N 1
ATOM 891 C CA . VAL A 1 121 ? 10.504 -10.241 -0.904 1.00 94.94 121 VAL A CA 1
ATOM 892 C C . VAL A 1 121 ? 9.593 -11.192 -0.130 1.00 94.94 121 VAL A C 1
ATOM 894 O O . VAL A 1 121 ? 9.066 -10.804 0.906 1.00 94.94 121 VAL A O 1
ATOM 897 N N . VAL A 1 122 ? 9.477 -12.462 -0.539 1.00 97.56 122 VAL A N 1
ATOM 898 C CA . VAL A 1 122 ? 8.691 -13.480 0.189 1.00 97.56 122 VAL A CA 1
ATOM 899 C C . VAL A 1 122 ? 9.149 -13.602 1.645 1.00 97.56 122 VAL A C 1
ATOM 901 O O . VAL A 1 122 ? 8.318 -13.627 2.555 1.00 97.56 122 VAL A O 1
ATOM 904 N N . ALA A 1 123 ? 10.462 -13.654 1.893 1.00 97.75 123 ALA A N 1
ATOM 905 C CA . ALA A 1 123 ? 10.996 -13.748 3.249 1.00 97.75 123 ALA A CA 1
ATOM 906 C C . ALA A 1 123 ? 10.707 -12.483 4.076 1.00 97.75 123 ALA A C 1
ATOM 908 O O . ALA A 1 123 ? 10.411 -12.578 5.266 1.00 97.75 123 ALA A O 1
ATOM 909 N N . ASN A 1 124 ? 10.776 -11.303 3.461 1.00 97.06 124 ASN A N 1
ATOM 910 C CA . ASN A 1 124 ? 10.499 -10.027 4.121 1.00 97.06 124 ASN A CA 1
ATOM 911 C C . ASN A 1 124 ? 9.007 -9.852 4.435 1.00 97.06 124 ASN A C 1
ATOM 913 O O . ASN A 1 124 ? 8.672 -9.475 5.557 1.00 97.06 124 ASN A O 1
ATOM 917 N N . VAL A 1 125 ? 8.122 -10.212 3.502 1.00 97.75 125 VAL A N 1
ATOM 918 C CA . VAL A 1 125 ? 6.666 -10.243 3.715 1.00 97.75 125 VAL A CA 1
ATOM 919 C C . VAL A 1 125 ? 6.306 -11.223 4.829 1.00 97.75 125 VAL A C 1
ATOM 921 O O . VAL A 1 125 ? 5.532 -10.880 5.716 1.00 97.75 125 VAL A O 1
ATOM 924 N N . SER A 1 126 ? 6.919 -12.411 4.851 1.00 98.12 126 SER A N 1
ATOM 925 C CA . SER A 1 126 ? 6.679 -13.396 5.916 1.00 98.12 126 SER A CA 1
ATOM 926 C C . SER A 1 126 ? 7.050 -12.834 7.294 1.00 98.12 126 SER A C 1
ATOM 928 O O . SER A 1 126 ? 6.245 -12.896 8.213 1.00 98.12 126 SER A O 1
ATOM 930 N N . ARG A 1 127 ? 8.214 -12.176 7.423 1.00 98.12 127 ARG A N 1
ATOM 931 C CA . ARG A 1 127 ? 8.635 -11.513 8.674 1.00 98.12 127 ARG A CA 1
ATOM 932 C C . ARG A 1 127 ? 7.678 -10.405 9.111 1.00 98.12 127 ARG A C 1
ATOM 934 O O . ARG A 1 127 ? 7.433 -10.258 10.307 1.00 98.12 127 ARG A O 1
ATOM 941 N N . LEU A 1 128 ? 7.164 -9.618 8.163 1.00 97.81 128 LEU A N 1
ATOM 942 C CA . LEU A 1 128 ? 6.163 -8.589 8.441 1.00 97.81 128 LEU A CA 1
ATOM 943 C C . LEU A 1 128 ? 4.876 -9.232 8.978 1.00 97.81 128 LEU A C 1
ATOM 945 O O . LEU A 1 128 ? 4.423 -8.868 10.059 1.00 97.81 128 LEU A O 1
ATOM 949 N N . GLN A 1 129 ? 4.327 -10.229 8.280 1.00 98.50 129 GLN A N 1
ATOM 950 C CA . GLN A 1 129 ? 3.112 -10.930 8.712 1.00 98.50 129 GLN A CA 1
ATOM 951 C C . GLN A 1 129 ? 3.286 -11.623 10.066 1.00 98.50 129 GLN A C 1
ATOM 953 O O . GLN A 1 129 ? 2.384 -11.546 10.898 1.00 98.50 129 GLN A O 1
ATOM 958 N N . ASP A 1 130 ? 4.444 -12.237 10.324 1.00 98.44 130 ASP A N 1
ATOM 959 C CA . ASP A 1 130 ? 4.770 -12.855 11.613 1.00 98.44 130 ASP A CA 1
ATOM 960 C C . ASP A 1 130 ? 4.779 -11.816 12.743 1.00 98.44 130 ASP A C 1
ATOM 962 O O . ASP A 1 130 ? 4.198 -12.041 13.807 1.00 98.44 130 ASP A O 1
ATOM 966 N N . ALA A 1 131 ? 5.395 -10.652 12.508 1.00 98.25 131 ALA A N 1
ATOM 967 C CA . ALA A 1 131 ? 5.445 -9.566 13.484 1.00 98.25 131 ALA A CA 1
ATOM 968 C C . ALA A 1 131 ? 4.056 -8.971 13.766 1.00 98.25 131 ALA A C 1
ATOM 970 O O . ALA A 1 131 ? 3.732 -8.682 14.919 1.00 98.25 131 ALA A O 1
ATOM 971 N N . LEU A 1 132 ? 3.227 -8.805 12.731 1.00 98.06 132 LEU A N 1
ATOM 972 C CA . LEU A 1 132 ? 1.877 -8.244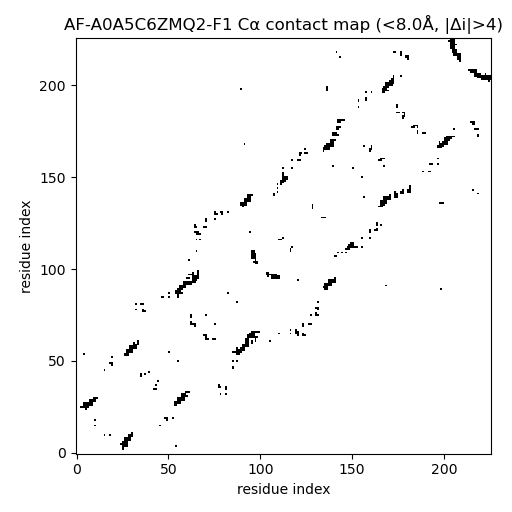 12.855 1.00 98.06 132 LEU A CA 1
ATOM 973 C C . LEU A 1 132 ? 0.816 -9.286 13.237 1.00 98.06 132 LEU A C 1
ATOM 975 O O . LEU A 1 132 ? -0.302 -8.917 13.599 1.00 98.06 132 LEU A O 1
ATOM 979 N N . ARG A 1 133 ? 1.159 -10.577 13.158 1.00 97.88 133 ARG A N 1
ATOM 980 C CA . ARG A 1 133 ? 0.288 -11.741 13.390 1.00 97.88 133 ARG A CA 1
ATOM 981 C C . ARG A 1 133 ? -0.999 -11.708 12.562 1.00 97.88 133 ARG A C 1
ATOM 983 O O . ARG A 1 133 ? -2.072 -12.063 13.053 1.00 97.88 133 ARG A O 1
ATOM 990 N N . ARG A 1 134 ? -0.900 -11.258 11.311 1.00 97.44 134 ARG A N 1
ATOM 991 C CA . ARG A 1 134 ? -2.029 -11.148 10.377 1.00 97.44 134 ARG A CA 1
ATOM 992 C C . ARG A 1 134 ? -1.553 -11.123 8.922 1.00 97.44 134 ARG A C 1
ATOM 994 O O . ARG A 1 134 ? -0.411 -10.725 8.688 1.00 97.44 134 ARG A O 1
ATOM 1001 N N . PRO A 1 135 ? -2.415 -11.488 7.956 1.00 97.00 135 PRO A N 1
ATOM 1002 C CA . PRO A 1 135 ? -2.121 -11.253 6.550 1.00 97.00 135 PRO A CA 1
ATOM 1003 C C . PRO A 1 135 ? -2.038 -9.751 6.261 1.00 97.00 135 PRO A C 1
ATOM 1005 O O . PRO A 1 135 ? -2.747 -8.946 6.880 1.00 97.00 135 PRO A O 1
ATOM 1008 N N . VAL A 1 136 ? -1.175 -9.407 5.311 1.00 98.12 136 VAL A N 1
ATOM 1009 C CA . VAL A 1 136 ? -1.030 -8.056 4.755 1.00 98.12 136 VAL A CA 1
ATOM 1010 C C . VAL A 1 136 ? -1.263 -8.094 3.249 1.00 98.12 136 VAL A C 1
ATOM 1012 O O . VAL A 1 136 ? -1.122 -9.151 2.634 1.00 98.12 136 VAL A O 1
ATOM 1015 N N . ALA A 1 137 ? -1.593 -6.955 2.656 1.00 98.38 137 ALA A N 1
ATOM 1016 C CA . ALA A 1 137 ? -1.638 -6.783 1.212 1.00 98.38 137 ALA A CA 1
ATOM 1017 C C . ALA A 1 137 ? -0.348 -6.127 0.695 1.00 98.38 137 ALA A C 1
ATOM 1019 O O . ALA A 1 137 ? 0.220 -5.267 1.367 1.00 98.38 137 ALA A O 1
ATOM 1020 N N . ILE A 1 138 ? 0.122 -6.521 -0.487 1.00 97.56 138 ILE A N 1
ATOM 1021 C CA . ILE A 1 138 ? 1.275 -5.892 -1.145 1.00 97.56 138 ILE A CA 1
ATOM 1022 C C . ILE A 1 138 ? 0.799 -5.112 -2.367 1.00 97.56 138 ILE A C 1
ATOM 1024 O O . ILE A 1 138 ? 0.081 -5.662 -3.200 1.00 97.56 138 ILE A O 1
ATOM 1028 N N . GLU A 1 139 ? 1.193 -3.843 -2.456 1.00 96.62 139 GLU A N 1
ATOM 1029 C CA . GLU A 1 139 ? 0.827 -2.956 -3.566 1.00 96.62 139 GLU A CA 1
ATOM 1030 C C . GLU A 1 139 ? 1.671 -3.212 -4.827 1.00 96.62 139 GLU A C 1
ATOM 1032 O O . GLU A 1 139 ? 2.887 -3.410 -4.741 1.00 96.62 139 GLU A O 1
ATOM 1037 N N . ASN A 1 140 ? 1.057 -3.169 -6.016 1.00 94.94 140 ASN A N 1
ATOM 1038 C CA . ASN A 1 140 ? 1.805 -3.106 -7.277 1.00 94.94 140 ASN A CA 1
ATOM 1039 C C . ASN A 1 140 ? 2.411 -1.701 -7.474 1.00 94.94 140 ASN A C 1
ATOM 1041 O O . ASN A 1 140 ? 1.675 -0.718 -7.446 1.00 94.94 140 ASN A O 1
ATOM 1045 N N . PRO A 1 141 ? 3.728 -1.569 -7.701 1.00 91.44 141 PRO A N 1
ATOM 1046 C CA . PRO A 1 141 ? 4.360 -0.261 -7.832 1.00 91.44 141 PRO A CA 1
ATOM 1047 C C . PRO A 1 141 ? 4.129 0.363 -9.216 1.00 91.44 141 PRO A C 1
ATOM 1049 O O . PRO A 1 141 ? 3.947 -0.342 -10.208 1.00 91.44 141 PRO A O 1
ATOM 1052 N N . SER A 1 142 ? 4.244 1.688 -9.294 1.00 92.06 142 SER A N 1
ATOM 1053 C CA . SER A 1 142 ? 4.453 2.401 -10.559 1.00 92.06 142 SER A CA 1
ATOM 1054 C C . SER A 1 142 ? 5.859 2.170 -11.128 1.00 92.06 142 SER A C 1
ATOM 1056 O O . SER A 1 142 ? 6.846 2.163 -10.386 1.00 92.06 142 SER A O 1
ATOM 1058 N N . HIS A 1 143 ? 5.973 2.051 -12.456 1.00 90.75 143 HIS A N 1
ATOM 1059 C CA . HIS A 1 143 ? 7.245 1.865 -13.162 1.00 90.75 143 HIS A CA 1
ATOM 1060 C C . HIS A 1 143 ? 7.600 3.047 -14.065 1.00 90.75 143 HIS A C 1
ATOM 1062 O O . HIS A 1 143 ? 6.814 3.483 -14.904 1.00 90.75 143 HIS A O 1
ATOM 1068 N N . TYR A 1 144 ? 8.849 3.498 -13.946 1.00 90.69 144 TYR A N 1
ATOM 1069 C CA . TYR A 1 144 ? 9.403 4.625 -14.710 1.00 90.69 144 TYR A CA 1
ATOM 1070 C C . TYR A 1 144 ? 10.570 4.220 -15.614 1.00 90.69 144 TYR A C 1
ATOM 1072 O O . TYR A 1 144 ? 10.988 4.978 -16.485 1.00 90.69 144 TYR A O 1
ATOM 1080 N N . LEU A 1 145 ? 11.119 3.020 -15.408 1.00 87.38 145 LEU A N 1
ATOM 1081 C CA . LEU A 1 145 ? 12.286 2.511 -16.118 1.00 87.38 145 LEU A CA 1
ATOM 1082 C C . LEU A 1 145 ? 12.040 1.070 -16.554 1.00 87.38 145 LEU A C 1
ATOM 1084 O O . LEU A 1 145 ? 11.503 0.264 -15.795 1.00 87.38 145 LEU A O 1
ATOM 1088 N N . ARG A 1 146 ? 12.498 0.725 -17.761 1.00 87.25 146 ARG A N 1
ATOM 1089 C CA . ARG A 1 146 ? 12.570 -0.673 -18.194 1.00 87.25 146 ARG A CA 1
ATOM 1090 C C . ARG A 1 146 ? 13.815 -1.315 -17.595 1.00 87.25 146 ARG A C 1
ATOM 1092 O O . ARG A 1 146 ? 14.929 -0.881 -17.882 1.00 87.25 146 ARG A O 1
ATOM 1099 N N . LEU A 1 147 ? 13.620 -2.358 -16.799 1.00 87.69 147 LEU A N 1
ATOM 1100 C CA . LEU A 1 147 ? 14.695 -3.219 -16.320 1.00 87.69 147 LEU A CA 1
ATOM 1101 C C . LEU A 1 147 ? 14.624 -4.586 -16.999 1.00 87.69 147 LEU A C 1
ATOM 1103 O O . LEU A 1 147 ? 13.593 -4.968 -17.553 1.00 87.69 147 LEU A O 1
ATOM 1107 N N . ASP A 1 148 ? 15.723 -5.331 -16.920 1.00 89.00 148 ASP A N 1
ATOM 1108 C CA . ASP A 1 148 ? 15.715 -6.742 -17.284 1.00 89.00 148 ASP A CA 1
ATOM 1109 C C . ASP A 1 148 ? 14.989 -7.547 -16.195 1.00 89.00 148 ASP A C 1
ATOM 1111 O O . ASP A 1 148 ? 15.340 -7.502 -15.008 1.00 89.00 148 ASP A O 1
ATOM 1115 N N . HIS A 1 149 ? 13.929 -8.240 -16.595 1.00 92.38 149 HIS A N 1
ATOM 1116 C CA . HIS A 1 149 ? 13.032 -8.963 -15.706 1.00 92.38 149 HIS A CA 1
ATOM 1117 C C . HIS A 1 149 ? 12.962 -10.425 -16.129 1.00 92.38 149 HIS A C 1
ATOM 1119 O O . HIS A 1 149 ? 12.742 -10.730 -17.296 1.00 92.38 149 HIS A O 1
ATOM 1125 N N . ALA A 1 150 ? 13.084 -11.336 -15.161 1.00 95.50 150 ALA A N 1
ATOM 1126 C CA . ALA A 1 150 ? 12.878 -12.762 -15.412 1.00 95.50 150 ALA A CA 1
ATOM 1127 C C . ALA A 1 150 ? 11.396 -13.165 -15.310 1.00 95.50 150 ALA A C 1
ATOM 1129 O O . ALA A 1 150 ? 11.020 -14.227 -15.796 1.00 95.50 150 ALA A O 1
ATOM 1130 N N . TRP A 1 151 ? 10.575 -12.333 -14.665 1.00 96.38 151 TRP A N 1
ATOM 1131 C CA . TRP A 1 151 ? 9.147 -12.557 -14.458 1.00 96.38 151 TRP A CA 1
ATOM 1132 C C . TRP A 1 151 ? 8.327 -11.392 -15.020 1.00 96.38 151 TRP A C 1
ATOM 1134 O O . TRP A 1 151 ? 8.703 -10.223 -14.857 1.00 96.38 151 TRP A O 1
ATOM 1144 N N . GLY A 1 152 ? 7.174 -11.719 -15.612 1.00 95.38 152 GLY A N 1
ATOM 1145 C CA . GLY A 1 152 ? 6.091 -10.756 -15.794 1.00 95.38 152 GLY A CA 1
ATOM 1146 C C . GLY A 1 152 ? 5.619 -10.222 -14.440 1.00 95.38 152 GLY A C 1
ATOM 1147 O O . GLY A 1 152 ? 5.823 -10.856 -13.405 1.00 95.38 152 GLY A O 1
ATOM 1148 N N . GLU A 1 153 ? 5.027 -9.029 -14.421 1.00 95.06 153 GLU A N 1
ATOM 1149 C CA . GLU A 1 153 ? 4.611 -8.407 -13.161 1.00 95.06 153 GLU A CA 1
ATOM 1150 C C . GLU A 1 153 ? 3.542 -9.209 -12.428 1.00 95.06 153 GLU A C 1
ATOM 1152 O O . GLU A 1 153 ? 3.716 -9.532 -11.255 1.00 95.06 153 GLU A O 1
ATOM 1157 N N . VAL A 1 154 ? 2.471 -9.556 -13.137 1.00 97.31 154 VAL A N 1
ATOM 1158 C CA . VAL A 1 154 ? 1.349 -10.307 -12.576 1.00 97.31 154 VAL A CA 1
ATOM 1159 C C . VAL A 1 154 ? 1.811 -11.684 -12.097 1.00 97.31 154 VAL A C 1
ATOM 1161 O O . VAL A 1 154 ? 1.561 -12.033 -10.947 1.00 97.31 154 VAL A O 1
ATOM 1164 N N . ASP A 1 155 ? 2.609 -12.402 -12.897 1.00 98.06 155 ASP A N 1
ATOM 1165 C CA . ASP A 1 155 ? 3.184 -13.695 -12.498 1.00 98.06 155 ASP A CA 1
ATOM 1166 C C . ASP A 1 155 ? 4.047 -13.583 -11.230 1.00 98.06 155 ASP A C 1
ATOM 1168 O O . ASP A 1 155 ? 4.011 -14.453 -10.358 1.00 98.06 155 ASP A O 1
ATOM 1172 N N . PHE A 1 156 ? 4.832 -12.505 -11.104 1.00 97.31 156 PHE A N 1
ATOM 1173 C CA . PHE A 1 156 ? 5.644 -12.249 -9.915 1.00 97.31 156 PHE A CA 1
ATOM 1174 C C . PHE A 1 156 ? 4.772 -12.001 -8.678 1.00 97.31 156 PHE A C 1
ATOM 1176 O O . PHE A 1 156 ? 5.074 -12.528 -7.606 1.00 97.31 156 PHE A O 1
ATOM 1183 N N . LEU A 1 157 ? 3.695 -11.219 -8.815 1.00 97.44 157 LEU A N 1
ATOM 1184 C CA . LEU A 1 157 ? 2.758 -10.919 -7.728 1.00 97.44 157 LEU A CA 1
ATOM 1185 C C . LEU A 1 157 ? 1.964 -12.162 -7.308 1.00 97.44 157 LEU A C 1
ATOM 1187 O O . LEU A 1 157 ? 1.860 -12.441 -6.115 1.00 97.44 157 LEU A O 1
ATOM 1191 N N . HIS A 1 158 ? 1.478 -12.963 -8.259 1.00 98.44 158 HIS A N 1
ATOM 1192 C CA . HIS A 1 158 ? 0.812 -14.235 -7.966 1.00 98.44 158 HIS A CA 1
ATOM 1193 C C . HIS A 1 158 ? 1.740 -15.218 -7.263 1.00 98.44 158 HIS A C 1
ATOM 1195 O O . HIS A 1 158 ? 1.349 -15.850 -6.281 1.00 98.44 158 HIS A O 1
ATOM 1201 N N . GLU A 1 159 ? 2.988 -15.336 -7.713 1.00 98.44 159 GLU A N 1
ATOM 1202 C CA . GLU A 1 159 ? 3.948 -16.228 -7.068 1.00 98.44 159 GLU A CA 1
ATOM 1203 C C . GLU A 1 159 ? 4.358 -15.718 -5.675 1.00 98.44 159 GLU A C 1
ATOM 1205 O O . GLU A 1 159 ? 4.603 -16.526 -4.772 1.00 98.44 159 GLU A O 1
ATOM 1210 N N . LEU A 1 160 ? 4.389 -14.396 -5.466 1.00 97.81 160 LEU A N 1
ATOM 1211 C CA . LEU A 1 160 ? 4.558 -13.789 -4.146 1.00 97.81 160 LEU A CA 1
ATOM 1212 C C . LEU A 1 160 ? 3.403 -14.185 -3.219 1.00 97.81 160 LEU A C 1
ATOM 1214 O O . LEU A 1 160 ? 3.670 -14.781 -2.175 1.00 97.81 160 LEU A O 1
ATOM 1218 N N . VAL A 1 161 ? 2.154 -13.941 -3.630 1.00 98.44 161 VAL A N 1
ATOM 1219 C CA . VAL A 1 161 ? 0.928 -14.332 -2.905 1.00 98.44 161 VAL A CA 1
ATOM 1220 C C . VAL A 1 161 ? 0.959 -15.818 -2.558 1.00 98.44 161 VAL A C 1
ATOM 1222 O O . VAL A 1 161 ? 0.824 -16.199 -1.396 1.00 98.44 161 VAL A O 1
ATOM 1225 N N . ARG A 1 162 ? 1.239 -16.678 -3.543 1.00 98.56 162 ARG A N 1
ATOM 1226 C CA . ARG A 1 162 ? 1.263 -18.135 -3.364 1.00 98.56 162 ARG A CA 1
ATOM 1227 C C . ARG A 1 162 ? 2.294 -18.590 -2.329 1.00 98.56 162 ARG A C 1
ATOM 1229 O O . ARG A 1 162 ? 2.068 -19.581 -1.637 1.00 98.56 162 ARG A O 1
ATOM 1236 N N . ARG A 1 163 ? 3.455 -17.929 -2.250 1.00 98.50 163 ARG A N 1
ATOM 1237 C CA . ARG A 1 163 ? 4.555 -18.330 -1.355 1.00 98.50 163 ARG A CA 1
ATOM 1238 C C . ARG A 1 163 ? 4.487 -17.698 0.032 1.00 98.50 163 ARG A C 1
ATOM 1240 O O . ARG A 1 163 ? 4.964 -18.326 0.973 1.00 98.50 163 ARG A O 1
ATOM 1247 N N . SER A 1 164 ? 3.970 -16.478 0.158 1.00 98.25 164 SER A N 1
ATOM 1248 C CA . SER A 1 164 ? 3.916 -15.741 1.429 1.00 98.25 164 SER A CA 1
ATOM 1249 C C . SER A 1 164 ? 2.548 -15.814 2.114 1.00 98.25 164 SER A C 1
ATOM 1251 O O . SER A 1 164 ? 2.462 -15.589 3.320 1.00 98.25 164 SER A O 1
ATOM 1253 N N . GLY A 1 165 ? 1.481 -16.105 1.365 1.00 98.19 165 GLY A N 1
ATOM 1254 C CA . GLY A 1 165 ? 0.102 -16.020 1.844 1.00 98.19 165 GLY A CA 1
ATOM 1255 C C . GLY A 1 165 ? -0.414 -14.588 2.029 1.00 98.19 165 GLY A C 1
ATOM 1256 O O . GLY A 1 165 ? -1.459 -14.415 2.652 1.00 98.19 165 GLY A O 1
ATOM 1257 N N . CYS A 1 166 ? 0.306 -13.574 1.534 1.00 98.50 166 CYS A N 1
ATOM 1258 C CA . CYS A 1 166 ? -0.190 -12.199 1.515 1.00 98.50 166 CYS A CA 1
ATOM 1259 C C . CYS A 1 166 ? -1.312 -12.035 0.481 1.00 98.50 166 CYS A C 1
ATOM 1261 O O . CYS A 1 166 ? -1.434 -12.844 -0.436 1.00 98.50 166 CYS A O 1
ATOM 1263 N N . GLY A 1 167 ? -2.106 -10.974 0.604 1.00 98.56 167 GLY A N 1
ATOM 1264 C CA . GLY A 1 167 ? -2.973 -10.514 -0.481 1.00 98.56 167 GLY A CA 1
ATOM 1265 C C . GLY A 1 167 ? -2.305 -9.427 -1.318 1.00 98.56 167 GLY A C 1
ATOM 1266 O O . GLY A 1 167 ? -1.122 -9.115 -1.142 1.00 98.56 167 GLY A O 1
ATOM 1267 N N . LEU A 1 168 ? -3.088 -8.819 -2.201 1.00 98.50 168 LEU A N 1
ATOM 1268 C CA . LEU A 1 168 ? -2.678 -7.707 -3.049 1.00 98.50 168 LEU A CA 1
ATOM 1269 C C . LEU A 1 168 ? -3.515 -6.465 -2.769 1.00 98.50 168 LEU A C 1
ATOM 1271 O O . LEU A 1 168 ? -4.723 -6.548 -2.539 1.00 98.50 168 LEU A O 1
ATOM 1275 N N . LEU A 1 169 ? -2.849 -5.319 -2.814 1.00 98.31 169 LEU A N 1
ATOM 1276 C CA . LEU A 1 169 ? -3.492 -4.030 -2.997 1.00 98.31 169 LEU A CA 1
ATOM 1277 C C . LEU A 1 169 ? -3.264 -3.665 -4.460 1.00 98.31 169 LEU A C 1
ATOM 1279 O O . LEU A 1 169 ? -2.122 -3.521 -4.886 1.00 98.31 169 LEU A O 1
ATOM 1283 N N . VAL A 1 170 ? -4.333 -3.590 -5.246 1.00 98.31 170 VAL A N 1
ATOM 1284 C CA . VAL A 1 170 ? -4.212 -3.227 -6.659 1.00 98.31 170 VAL A CA 1
ATOM 1285 C C . VAL A 1 170 ? -4.433 -1.734 -6.801 1.00 98.31 170 VAL A C 1
ATOM 1287 O O . VAL A 1 170 ? -5.562 -1.257 -6.701 1.00 98.31 170 VAL A O 1
ATOM 1290 N N . ASP A 1 171 ? -3.360 -0.997 -7.044 1.00 97.62 171 ASP A N 1
ATOM 1291 C CA . ASP A 1 171 ? -3.451 0.401 -7.430 1.00 97.62 171 ASP A CA 1
ATOM 1292 C C . ASP A 1 171 ? -3.603 0.499 -8.952 1.00 97.62 171 ASP A C 1
ATOM 1294 O O . ASP A 1 171 ? -2.686 0.193 -9.724 1.00 97.62 171 ASP A O 1
ATOM 1298 N N . VAL A 1 172 ? -4.794 0.920 -9.381 1.00 97.50 172 VAL A N 1
ATOM 1299 C CA . VAL A 1 172 ? -5.154 1.058 -10.798 1.00 97.50 172 VAL A CA 1
ATOM 1300 C C . VAL A 1 172 ? -4.416 2.231 -11.448 1.00 97.50 172 VAL A C 1
ATOM 1302 O O . VAL A 1 172 ? -4.060 2.152 -12.627 1.00 97.50 172 VAL A O 1
ATOM 1305 N N . ASN A 1 173 ? -4.139 3.298 -10.694 1.00 96.81 173 ASN A N 1
ATOM 1306 C CA . ASN A 1 173 ? -3.340 4.420 -11.177 1.00 96.81 173 ASN A CA 1
ATOM 1307 C C . ASN A 1 173 ? -1.901 3.969 -11.460 1.00 96.81 173 ASN A C 1
ATOM 1309 O O . ASN A 1 173 ? -1.369 4.303 -12.516 1.00 96.81 173 ASN A O 1
ATOM 1313 N N . ASN A 1 174 ? -1.314 3.120 -10.613 1.00 95.75 174 ASN A N 1
ATOM 1314 C CA . ASN A 1 174 ? 0.020 2.564 -10.845 1.00 95.75 174 ASN A CA 1
ATOM 1315 C C . ASN A 1 174 ? 0.096 1.722 -12.118 1.00 95.75 174 ASN A C 1
ATOM 1317 O O . ASN A 1 174 ? 1.075 1.813 -12.869 1.00 95.75 174 ASN A O 1
ATOM 1321 N N . VAL A 1 175 ? -0.942 0.929 -12.401 1.00 96.88 175 VAL A N 1
ATOM 1322 C CA . VAL A 1 175 ? -1.040 0.179 -13.662 1.00 96.88 175 VAL A CA 1
ATOM 1323 C C . VAL A 1 175 ? -1.089 1.143 -14.849 1.00 96.88 175 VAL A C 1
ATOM 1325 O O . VAL A 1 175 ? -0.339 0.972 -15.812 1.00 96.88 175 VAL A O 1
ATOM 1328 N N . PHE A 1 176 ? -1.918 2.188 -14.770 1.00 97.00 176 PHE A N 1
ATOM 1329 C CA . PHE A 1 176 ? -2.053 3.186 -15.830 1.00 97.00 176 PHE A CA 1
ATOM 1330 C C . PHE A 1 176 ? -0.754 3.967 -16.078 1.00 97.00 176 PHE A C 1
ATOM 1332 O O . PHE A 1 176 ? -0.302 4.069 -17.220 1.00 97.00 176 PHE A O 1
ATOM 1339 N N . VAL A 1 177 ? -0.124 4.480 -15.019 1.00 96.00 177 VAL A N 1
ATOM 1340 C CA . VAL A 1 177 ? 1.148 5.215 -15.082 1.00 96.00 177 VAL A CA 1
ATOM 1341 C C . VAL A 1 177 ? 2.230 4.339 -15.708 1.00 96.00 177 VAL A C 1
ATOM 1343 O O . VAL A 1 177 ? 2.905 4.767 -16.645 1.00 96.00 177 VAL A O 1
ATOM 1346 N N . SER A 1 178 ? 2.347 3.084 -15.270 1.00 95.19 178 SER A N 1
ATOM 1347 C CA . SER A 1 178 ? 3.317 2.133 -15.822 1.00 95.19 178 SER A CA 1
ATOM 1348 C C . SER A 1 178 ? 3.064 1.837 -17.301 1.00 95.19 178 SER A C 1
ATOM 1350 O O . SER A 1 178 ? 4.006 1.787 -18.096 1.00 95.19 178 SER A O 1
ATOM 1352 N N . ALA A 1 179 ? 1.798 1.665 -17.690 1.00 96.38 179 ALA A N 1
ATOM 1353 C CA . ALA A 1 179 ? 1.407 1.433 -19.075 1.00 96.38 179 ALA A CA 1
ATOM 1354 C C . ALA A 1 179 ? 1.719 2.628 -19.977 1.00 96.38 179 ALA A C 1
ATOM 1356 O O . ALA A 1 179 ? 2.308 2.441 -21.041 1.00 96.38 179 ALA A O 1
ATOM 1357 N N . SER A 1 180 ? 1.406 3.842 -19.524 1.00 96.12 180 SER A N 1
ATOM 1358 C CA . SER A 1 180 ? 1.721 5.079 -20.238 1.00 96.12 180 SER A CA 1
ATOM 1359 C C . SER A 1 180 ? 3.233 5.267 -20.399 1.00 96.12 180 SER A C 1
ATOM 1361 O O . SER A 1 180 ? 3.732 5.409 -21.515 1.00 96.12 180 SER A O 1
ATOM 1363 N N . ASN A 1 181 ? 3.982 5.174 -19.297 1.00 95.44 181 ASN A N 1
ATOM 1364 C CA . ASN A 1 181 ? 5.418 5.453 -19.278 1.00 95.44 181 ASN A CA 1
ATOM 1365 C C . ASN A 1 181 ? 6.232 4.424 -20.067 1.00 95.44 181 ASN A C 1
ATOM 1367 O O . ASN A 1 181 ? 7.231 4.766 -20.701 1.00 95.44 181 ASN A O 1
ATOM 1371 N N . LEU A 1 182 ? 5.836 3.150 -20.016 1.00 94.56 182 LEU A N 1
ATOM 1372 C CA . LEU A 1 182 ? 6.613 2.054 -20.592 1.00 94.56 182 LEU A CA 1
ATOM 1373 C C . LEU A 1 182 ? 5.975 1.436 -21.837 1.00 94.56 182 LEU A C 1
ATOM 1375 O O . LEU A 1 182 ? 6.554 0.494 -22.380 1.00 94.56 182 LEU A O 1
ATOM 1379 N N . GLY A 1 183 ? 4.838 1.948 -22.313 1.00 94.69 183 GLY A N 1
ATOM 1380 C CA . GLY A 1 183 ? 4.112 1.405 -23.464 1.00 94.69 183 GLY A CA 1
ATOM 1381 C C . GLY A 1 183 ? 3.617 -0.025 -23.236 1.00 94.69 183 GLY A C 1
ATOM 1382 O O . GLY A 1 183 ? 3.765 -0.867 -24.122 1.00 94.69 183 GLY A O 1
ATOM 1383 N N . LEU A 1 184 ? 3.120 -0.314 -22.031 1.00 94.38 184 LEU A N 1
ATOM 1384 C CA . LEU A 1 184 ? 2.508 -1.602 -21.679 1.00 94.38 184 LEU A CA 1
ATOM 1385 C C . LEU A 1 184 ? 0.992 -1.544 -21.906 1.00 94.38 184 LEU A C 1
ATOM 1387 O O . LEU A 1 184 ? 0.422 -0.473 -22.099 1.00 94.38 184 LEU A O 1
ATOM 1391 N N . ASP A 1 185 ? 0.336 -2.699 -21.861 1.00 97.00 185 ASP A N 1
ATOM 1392 C CA . ASP A 1 185 ? -1.120 -2.795 -21.951 1.00 97.00 185 ASP A CA 1
ATOM 1393 C C . ASP A 1 185 ? -1.729 -2.899 -20.544 1.00 97.00 185 ASP A C 1
ATOM 1395 O O . ASP A 1 185 ? -1.620 -3.931 -19.879 1.00 97.00 185 ASP A O 1
ATOM 1399 N N . ALA A 1 186 ? -2.351 -1.809 -20.085 1.00 97.12 186 ALA A N 1
ATOM 1400 C CA . ALA A 1 186 ? -3.013 -1.753 -18.782 1.00 97.12 186 ALA A CA 1
ATOM 1401 C C . ALA A 1 186 ? -4.220 -2.699 -18.693 1.00 97.12 186 ALA A C 1
ATOM 1403 O O . ALA A 1 186 ? -4.441 -3.296 -17.643 1.00 97.12 186 ALA A O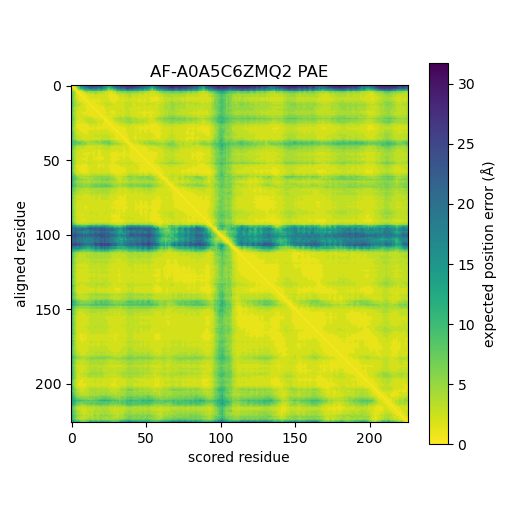 1
ATOM 1404 N N . ALA A 1 187 ? -4.988 -2.857 -19.777 1.00 97.44 187 ALA A N 1
ATOM 1405 C CA . ALA A 1 187 ? -6.165 -3.721 -19.779 1.00 97.44 187 ALA A CA 1
ATOM 1406 C C . ALA A 1 187 ? -5.744 -5.188 -19.669 1.00 97.44 187 ALA A C 1
ATOM 1408 O O . ALA A 1 187 ? -6.259 -5.908 -18.820 1.00 97.44 187 ALA A O 1
ATOM 1409 N N . ALA A 1 188 ? -4.727 -5.595 -20.434 1.00 98.06 188 ALA A N 1
ATOM 1410 C CA . 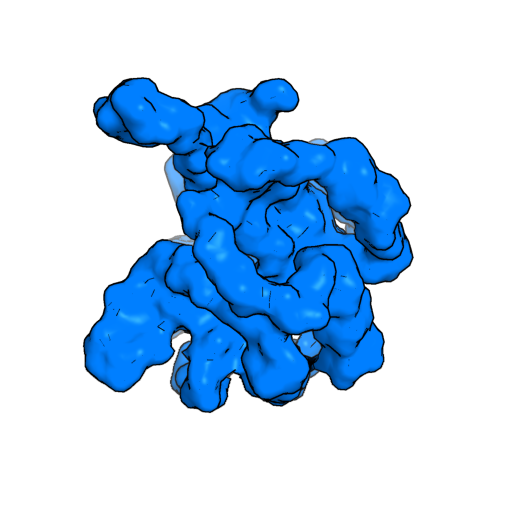ALA A 1 188 ? -4.168 -6.939 -20.327 1.00 98.06 188 ALA A CA 1
ATOM 1411 C C . ALA A 1 188 ? -3.583 -7.228 -18.932 1.00 98.06 188 ALA A C 1
ATOM 1413 O O . ALA A 1 188 ? -3.667 -8.358 -18.458 1.00 98.06 188 ALA A O 1
ATOM 1414 N N . TRP A 1 189 ? -3.000 -6.224 -18.264 1.00 97.88 189 TRP A N 1
ATOM 1415 C CA . TRP A 1 189 ? -2.522 -6.365 -16.886 1.00 97.88 189 TRP A CA 1
ATOM 1416 C C . TRP A 1 189 ? -3.682 -6.601 -15.911 1.00 97.88 189 TRP A C 1
ATOM 1418 O O . TRP A 1 189 ? -3.624 -7.531 -15.109 1.00 97.88 189 TRP A O 1
ATOM 1428 N N . ILE A 1 190 ? -4.743 -5.790 -16.001 1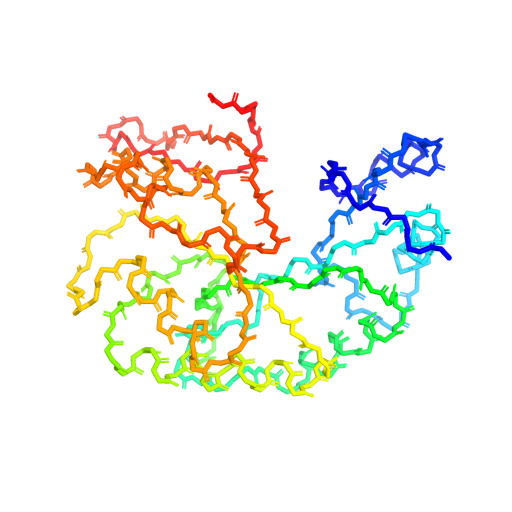.00 97.94 190 ILE A N 1
ATOM 1429 C CA . ILE A 1 190 ? -5.933 -5.908 -15.144 1.00 97.94 190 ILE A CA 1
ATOM 1430 C C . ILE A 1 190 ? -6.655 -7.236 -15.386 1.00 97.94 190 ILE A C 1
ATOM 1432 O O . ILE A 1 190 ? -7.026 -7.896 -14.425 1.00 97.94 190 ILE A O 1
ATOM 1436 N N . ASP A 1 191 ? -6.798 -7.673 -16.636 1.00 97.94 191 ASP A N 1
ATOM 1437 C CA . ASP A 1 191 ? -7.451 -8.946 -16.966 1.00 97.94 191 ASP A CA 1
ATOM 1438 C C . ASP A 1 191 ? -6.651 -10.170 -16.487 1.00 97.94 191 ASP A C 1
ATOM 1440 O O . ASP A 1 191 ? -7.212 -11.252 -16.310 1.00 97.94 191 ASP A O 1
ATOM 1444 N N . ALA A 1 192 ? -5.338 -10.019 -16.288 1.00 98.12 192 ALA A N 1
ATOM 1445 C CA . ALA A 1 192 ? -4.470 -11.092 -15.822 1.00 98.12 192 ALA A CA 1
ATOM 1446 C C . ALA A 1 192 ? -4.434 -11.228 -14.290 1.00 98.12 192 ALA A C 1
ATOM 1448 O O . ALA A 1 192 ? -4.066 -12.299 -13.800 1.00 98.12 192 ALA A O 1
ATOM 1449 N N . ILE A 1 193 ? -4.771 -10.182 -13.522 1.00 98.00 193 ILE A N 1
ATOM 1450 C CA . ILE A 1 193 ? -4.718 -10.243 -12.055 1.00 98.00 193 ILE A CA 1
ATOM 1451 C C . ILE A 1 193 ? -5.847 -11.124 -11.507 1.00 98.00 193 ILE A C 1
ATOM 1453 O O . ILE A 1 193 ? -6.967 -11.132 -12.012 1.00 98.00 193 ILE A O 1
ATOM 1457 N N . ASP A 1 194 ? -5.554 -11.870 -10.443 1.00 97.12 194 ASP A N 1
ATOM 1458 C CA . ASP A 1 194 ? -6.547 -12.747 -9.821 1.00 97.12 194 ASP A CA 1
ATOM 1459 C C . ASP A 1 194 ? -7.326 -11.936 -8.789 1.00 97.12 194 ASP A C 1
ATOM 1461 O O . ASP A 1 194 ? -6.756 -11.493 -7.789 1.00 97.12 194 ASP A O 1
ATOM 1465 N N . GLY A 1 195 ? -8.621 -11.742 -9.037 1.00 97.19 195 GLY A N 1
ATOM 1466 C CA . GLY A 1 195 ? -9.507 -10.994 -8.151 1.00 97.19 195 GLY A CA 1
ATOM 1467 C C . GLY A 1 195 ? -9.597 -11.585 -6.742 1.00 97.19 195 GLY A C 1
ATOM 1468 O O . GLY A 1 195 ? -9.743 -10.824 -5.788 1.00 97.19 195 GLY A O 1
ATOM 1469 N N . ASP A 1 196 ? -9.431 -12.903 -6.584 1.00 97.19 196 ASP A N 1
ATOM 1470 C CA . ASP A 1 196 ? -9.483 -13.560 -5.270 1.00 97.19 196 ASP A CA 1
ATOM 1471 C C . ASP A 1 196 ? -8.260 -13.221 -4.395 1.00 97.19 196 ASP A C 1
ATOM 1473 O O . ASP A 1 196 ? -8.313 -13.344 -3.169 1.00 97.19 196 ASP A O 1
ATOM 1477 N N . ALA A 1 197 ? -7.162 -12.755 -5.002 1.00 97.69 197 ALA A N 1
ATOM 1478 C CA . ALA A 1 197 ? -5.977 -12.289 -4.285 1.00 97.69 197 ALA A CA 1
ATOM 1479 C C . ALA A 1 197 ? -6.082 -10.821 -3.831 1.00 97.69 197 ALA A C 1
ATOM 1481 O O . ALA A 1 197 ? -5.276 -10.380 -3.006 1.00 97.69 197 ALA A O 1
ATOM 1482 N N . VAL A 1 198 ? -7.040 -10.050 -4.358 1.00 98.25 198 VAL A N 1
ATOM 1483 C CA . VAL A 1 198 ? -7.151 -8.604 -4.118 1.00 98.25 198 VAL A CA 1
ATOM 1484 C C . VAL A 1 198 ? -7.901 -8.328 -2.815 1.00 98.25 198 VAL A C 1
ATOM 1486 O O . VAL A 1 198 ? -9.071 -8.665 -2.655 1.00 98.25 198 VAL A O 1
ATOM 1489 N N . MET A 1 199 ? -7.224 -7.671 -1.874 1.00 97.62 199 MET A N 1
ATOM 1490 C CA . MET A 1 199 ? -7.796 -7.241 -0.593 1.00 97.62 199 MET A CA 1
ATOM 1491 C C . MET A 1 199 ? -8.287 -5.792 -0.622 1.00 97.62 199 MET A C 1
ATOM 1493 O O . MET A 1 199 ? -9.179 -5.428 0.144 1.00 97.62 199 MET A O 1
ATOM 1497 N N . GLU A 1 200 ? -7.674 -4.964 -1.465 1.00 97.56 200 GLU A N 1
ATOM 1498 C CA . GLU A 1 200 ? -7.870 -3.518 -1.511 1.00 97.56 200 GLU A CA 1
ATOM 1499 C C . GLU A 1 200 ? -7.582 -3.009 -2.926 1.00 97.56 200 GLU A C 1
ATOM 1501 O O . GLU A 1 200 ? -6.716 -3.546 -3.617 1.00 97.56 200 GLU A O 1
ATOM 1506 N N . ILE A 1 201 ? -8.326 -1.995 -3.369 1.00 98.00 201 ILE A N 1
ATOM 1507 C CA . ILE A 1 201 ? -8.112 -1.338 -4.660 1.00 98.00 201 ILE A CA 1
ATOM 1508 C C . ILE A 1 201 ? -7.901 0.144 -4.394 1.00 98.00 201 ILE A C 1
ATOM 1510 O O . ILE A 1 201 ? -8.739 0.782 -3.751 1.00 98.00 201 ILE A O 1
ATOM 1514 N N . HIS A 1 202 ? -6.811 0.688 -4.920 1.00 97.69 202 HIS A N 1
ATOM 1515 C CA . HIS A 1 202 ? -6.576 2.124 -4.943 1.00 97.69 202 HIS A CA 1
ATOM 1516 C C . HIS A 1 202 ? -6.958 2.700 -6.302 1.00 97.69 202 HIS A C 1
ATOM 1518 O O . HIS A 1 202 ? -6.692 2.125 -7.360 1.00 97.69 202 HIS A O 1
ATOM 1524 N N . VAL A 1 203 ? -7.615 3.857 -6.247 1.00 96.62 203 VAL A N 1
ATOM 1525 C CA . VAL A 1 203 ? -7.925 4.690 -7.406 1.00 96.62 203 VAL A CA 1
ATOM 1526 C C . VAL A 1 203 ? -7.512 6.117 -7.085 1.00 96.62 203 VAL A C 1
ATOM 1528 O O . VAL A 1 203 ? -7.857 6.664 -6.037 1.00 96.62 203 VAL A O 1
ATOM 1531 N N . ALA A 1 204 ? -6.751 6.711 -7.990 1.00 95.00 204 ALA A N 1
ATOM 1532 C CA . ALA A 1 204 ? -6.157 8.023 -7.820 1.00 95.00 204 ALA A CA 1
ATOM 1533 C C . ALA A 1 204 ? -5.919 8.670 -9.190 1.00 95.00 204 ALA A C 1
ATOM 1535 O O . ALA A 1 204 ? -6.137 8.046 -10.229 1.00 95.00 204 ALA A O 1
ATOM 1536 N N . GLY A 1 205 ? -5.502 9.933 -9.183 1.00 94.44 205 GLY A N 1
ATOM 1537 C CA . GLY A 1 205 ? -4.959 10.606 -10.356 1.00 94.44 205 GLY A CA 1
ATOM 1538 C C . GLY A 1 205 ? -3.438 10.738 -10.298 1.00 94.44 205 GLY A C 1
ATOM 1539 O O . GLY A 1 205 ? -2.807 10.540 -9.260 1.00 94.44 205 GLY A O 1
ATOM 1540 N N . HIS A 1 206 ? -2.869 11.155 -11.422 1.00 95.81 206 HIS A N 1
ATOM 1541 C CA . HIS A 1 206 ? -1.440 11.374 -11.634 1.00 95.81 206 HIS A CA 1
ATOM 1542 C C . HIS A 1 206 ? -1.191 12.760 -12.243 1.00 95.81 206 HIS A C 1
ATOM 1544 O O . HIS A 1 206 ? -2.121 13.466 -12.651 1.00 95.81 206 HIS A O 1
ATOM 1550 N N . ARG A 1 207 ? 0.080 13.154 -12.346 1.00 95.19 207 ARG A N 1
ATOM 1551 C CA . ARG A 1 207 ? 0.499 14.406 -12.996 1.00 95.19 207 ARG A CA 1
ATOM 1552 C C . ARG A 1 207 ? 1.547 14.155 -14.071 1.00 95.19 207 ARG A C 1
ATOM 1554 O O . ARG A 1 207 ? 2.302 13.203 -13.945 1.00 95.19 207 ARG A O 1
ATOM 1561 N N . PRO A 1 208 ? 1.646 14.999 -15.107 1.00 95.56 208 PRO A N 1
ATOM 1562 C CA . PRO A 1 208 ? 2.817 14.979 -15.974 1.00 95.56 208 PRO A CA 1
ATOM 1563 C C . PRO A 1 208 ? 4.072 15.377 -15.184 1.00 95.56 208 PRO A C 1
ATOM 1565 O O . PRO A 1 208 ? 3.994 16.173 -14.243 1.00 95.56 208 PRO A O 1
ATOM 1568 N N . ASP A 1 209 ? 5.221 14.845 -15.590 1.00 94.00 209 ASP A N 1
ATOM 1569 C CA . ASP A 1 209 ? 6.526 15.266 -15.089 1.00 94.00 209 ASP A CA 1
ATOM 1570 C C . ASP A 1 209 ? 6.747 16.774 -15.305 1.00 94.00 209 ASP A C 1
ATOM 1572 O O . ASP A 1 209 ? 6.221 17.385 -16.243 1.00 94.00 209 ASP A O 1
ATOM 1576 N N . ALA A 1 210 ? 7.517 17.389 -14.404 1.00 93.38 210 ALA A N 1
ATOM 1577 C CA . ALA A 1 210 ? 7.794 18.820 -14.449 1.00 93.38 210 ALA A CA 1
ATOM 1578 C C . ALA A 1 210 ? 8.583 19.233 -15.703 1.00 93.38 210 ALA A C 1
ATOM 1580 O O . ALA A 1 210 ? 8.478 20.387 -16.119 1.00 93.38 210 ALA A O 1
ATOM 1581 N N . ASP A 1 211 ? 9.354 18.315 -16.294 1.00 93.94 211 ASP A N 1
ATOM 1582 C CA . ASP A 1 211 ? 9.940 18.441 -17.621 1.00 93.94 211 ASP A CA 1
ATOM 1583 C C . ASP A 1 211 ? 9.013 17.790 -18.669 1.00 93.94 211 ASP A C 1
ATOM 1585 O O . ASP A 1 211 ? 9.006 16.563 -18.835 1.00 93.94 211 ASP A O 1
ATOM 1589 N N . PRO A 1 212 ? 8.268 18.593 -19.456 1.00 90.00 212 PRO A N 1
ATOM 1590 C CA . PRO A 1 212 ? 7.330 18.075 -20.446 1.00 90.00 212 PRO A CA 1
ATOM 1591 C C . PRO A 1 212 ? 8.000 17.281 -21.570 1.00 90.00 212 PRO A C 1
ATOM 1593 O O . PRO A 1 212 ? 7.316 16.558 -22.292 1.00 90.00 212 PRO A O 1
ATOM 1596 N N . SER A 1 213 ? 9.318 17.425 -21.761 1.00 93.81 213 SER A N 1
ATOM 1597 C CA . SER A 1 213 ? 10.048 16.701 -22.805 1.00 93.81 213 SER A CA 1
ATOM 1598 C C . SER A 1 213 ? 10.204 15.211 -22.499 1.00 93.81 213 SER A C 1
ATOM 1600 O O . SER A 1 213 ? 10.412 14.421 -23.419 1.00 93.81 213 SER A O 1
ATOM 1602 N N . THR A 1 214 ? 10.063 14.819 -21.229 1.00 92.69 214 THR A N 1
ATOM 1603 C CA . THR A 1 214 ? 10.127 13.415 -20.808 1.00 92.69 214 THR A CA 1
ATOM 1604 C C . THR A 1 214 ? 8.8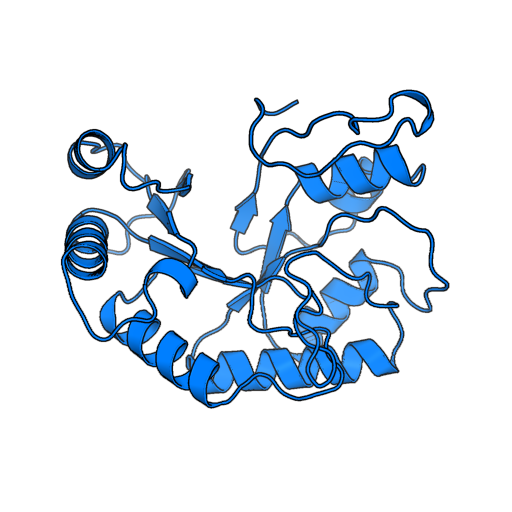74 12.641 -21.213 1.00 92.69 214 THR A C 1
ATOM 1606 O O . THR A 1 214 ? 8.954 11.443 -21.475 1.00 92.69 214 THR A O 1
ATOM 1609 N N . GLY A 1 215 ? 7.718 13.318 -21.265 1.00 92.50 215 GLY A N 1
ATOM 1610 C CA . GLY A 1 215 ? 6.412 12.695 -21.487 1.00 92.50 215 GLY A CA 1
ATOM 1611 C C . GLY A 1 215 ? 5.971 11.740 -20.371 1.00 92.50 215 GLY A C 1
ATOM 1612 O O . GLY A 1 215 ? 4.990 11.024 -20.559 1.00 92.50 215 GLY A O 1
ATOM 1613 N N . LEU A 1 216 ? 6.681 11.708 -19.237 1.00 94.88 216 LEU A N 1
ATOM 1614 C CA . LEU A 1 216 ? 6.377 10.810 -18.128 1.00 94.88 216 LEU A CA 1
ATOM 1615 C C . LEU A 1 216 ? 5.159 11.295 -17.342 1.00 94.88 216 LEU A C 1
ATOM 1617 O O . LEU A 1 216 ? 4.940 12.493 -17.157 1.00 94.88 216 LEU A O 1
ATOM 1621 N N . LEU A 1 217 ? 4.395 10.337 -16.835 1.00 95.56 217 LEU A N 1
ATOM 1622 C CA . LEU A 1 217 ? 3.396 10.540 -15.798 1.00 95.56 217 LEU A CA 1
ATOM 1623 C C . LEU A 1 217 ? 3.988 10.132 -14.453 1.00 95.56 217 LEU A C 1
ATOM 1625 O O . LEU A 1 217 ? 4.618 9.081 -14.348 1.00 95.56 217 LEU A O 1
ATOM 1629 N N . ILE A 1 218 ? 3.766 10.964 -13.443 1.00 93.88 218 ILE A N 1
ATOM 1630 C CA . ILE A 1 218 ? 4.175 10.790 -12.056 1.00 93.88 218 ILE A CA 1
ATOM 1631 C C . ILE A 1 218 ? 2.968 10.360 -11.236 1.00 93.88 218 ILE A C 1
ATOM 1633 O O . ILE A 1 218 ? 1.941 11.045 -11.199 1.00 93.88 218 ILE A O 1
ATOM 1637 N N . ASP A 1 219 ? 3.132 9.235 -10.556 1.00 92.38 219 ASP A N 1
ATOM 1638 C CA . ASP A 1 219 ? 2.205 8.709 -9.568 1.00 92.38 219 ASP A CA 1
ATOM 1639 C C . ASP A 1 219 ? 2.158 9.606 -8.320 1.00 92.38 219 ASP A C 1
ATOM 1641 O O . ASP A 1 219 ? 2.927 9.449 -7.374 1.00 92.38 219 ASP A O 1
ATOM 1645 N N . SER A 1 220 ? 1.306 10.630 -8.363 1.00 90.62 220 SER A N 1
ATOM 1646 C CA . SER A 1 220 ? 1.264 11.694 -7.356 1.00 90.62 220 SER A CA 1
ATOM 1647 C C . SER A 1 220 ? 0.101 11.577 -6.369 1.00 90.62 220 SER A C 1
ATOM 1649 O O . SER A 1 220 ? 0.148 12.202 -5.309 1.00 90.62 220 SER A O 1
ATOM 1651 N N . HIS A 1 221 ? -0.945 10.813 -6.704 1.00 91.44 221 HIS A N 1
ATOM 1652 C CA . HIS A 1 221 ? -2.171 10.642 -5.910 1.00 91.44 221 HIS A CA 1
ATOM 1653 C C . HIS A 1 221 ? -2.836 11.958 -5.455 1.00 91.44 221 HIS A C 1
ATOM 1655 O O . HIS A 1 221 ? -3.534 12.013 -4.441 1.00 91.44 221 HIS A O 1
ATOM 1661 N N . ASP A 1 222 ? -2.627 13.044 -6.196 1.00 90.69 222 ASP A N 1
ATOM 1662 C CA . ASP A 1 222 ? -3.042 14.403 -5.821 1.00 90.69 222 ASP A CA 1
ATOM 1663 C C . ASP A 1 222 ? -3.851 15.100 -6.932 1.00 90.69 222 ASP A C 1
ATOM 1665 O O . ASP A 1 222 ? -3.955 16.332 -6.980 1.00 90.69 222 ASP A O 1
ATOM 1669 N N . ALA A 1 223 ? -4.411 14.296 -7.837 1.00 92.69 223 ALA A N 1
ATOM 1670 C CA . ALA A 1 223 ? -5.262 14.708 -8.943 1.00 92.69 223 ALA A CA 1
ATOM 1671 C C . ALA A 1 223 ? -6.552 13.860 -8.983 1.00 92.69 223 ALA A C 1
ATOM 1673 O O . ALA A 1 223 ? -6.591 12.777 -8.391 1.00 92.69 223 ALA A O 1
ATOM 1674 N N . PRO A 1 224 ? -7.621 14.333 -9.655 1.00 92.81 224 PRO A N 1
ATOM 1675 C CA . PRO A 1 224 ? -8.824 13.534 -9.880 1.00 92.81 224 PRO A CA 1
ATOM 1676 C C . PRO A 1 224 ? -8.516 12.220 -10.607 1.00 92.81 224 PRO A C 1
ATOM 1678 O O . PRO A 1 224 ? -7.593 12.171 -11.417 1.00 92.81 224 PRO A O 1
ATOM 1681 N N . VAL A 1 225 ? -9.326 11.188 -10.352 1.00 90.50 225 VAL A N 1
ATOM 1682 C CA . VAL A 1 225 ? -9.271 9.919 -11.097 1.00 90.50 225 VAL A CA 1
ATOM 1683 C C . VAL A 1 225 ? -9.483 10.206 -12.588 1.00 90.50 225 VAL A C 1
ATOM 1685 O O . VAL A 1 225 ? -10.430 10.916 -12.942 1.00 90.50 225 VAL A O 1
ATOM 1688 N N . ALA A 1 226 ? -8.567 9.701 -13.417 1.00 73.38 226 ALA A N 1
ATOM 1689 C CA . ALA A 1 226 ? -8.521 9.915 -14.865 1.00 73.38 226 ALA A CA 1
ATOM 1690 C C . ALA A 1 226 ? -9.460 8.981 -15.643 1.00 73.38 226 ALA A C 1
ATOM 1692 O O . ALA A 1 226 ? -9.704 7.848 -15.167 1.00 73.38 226 ALA A O 1
#

Nearest PDB structures (foldseek):
  3bww-assembly1_A  TM=9.042E-01  e=5.064E-18  Histophilus somni 129PT
  7dz9-assembly1_A  TM=8.201E-01  e=8.112E-13  Vibrio caribbeanicus ATCC BAA-2122
  7dz9-assembly2_B  TM=8.190E-01  e=5.732E-12  Vibrio caribbeanicus ATCC BAA-2122
  7fc0-assembly1_B  TM=8.218E-01  e=8.368E-12  Rugamonas rubra
  8hci-assembly1_D  TM=7.456E-01  e=1.962E-12  Pseudomonas syringae pv. maculicola str. ES4326